Protein AF-A0A2I0QM79-F1 (afdb_monomer)

Sequence (189 aa):
MENAQNKEVNDTTDYKSIVKDNIKTEYGWKIIELKTTTLKAASENDELIENETEEILKNITKDGLLKEADEYGLDEEEISYIKGMTADDFENFKNETLRPYAADEAKKNIKEAIKEVADEYKFTILDIKSKDEIKDIDIYLDAYSIGDDMKEDVKKKMNNGTYVAVVEMDVATKFNVVEVCDGKGKIIK

Radius of gyration: 28.3 Å; Cα contacts (8 Å, |Δi|>4): 187; chains: 1; bounding box: 72×39×74 Å

Secondary structure (DSSP, 8-state):
---TT------HHHHHHHHHHHHHHHHHHHHHHHHHHHHHHHHT-HHHHHHHHHHHHHH--HHHHHHSTTTTT--HHHHHHHHH--HHHHHHHIIIIIHHHHHHHHHHHHHHHHHHHHHT-EEEEEEEEEGGG-S-HHHHHHTTT--HHHHHHHHHH--TT-EEEEEEEESTT-EEEEEEE-TTS-B--

Solvent-accessible surface area (backbone atoms only — not comparable to full-atom values): 10752 Å² total; per-residue (Å²): 135,84,80,87,81,76,72,75,79,88,57,75,78,51,52,62,53,48,29,50,54,38,45,51,49,56,49,51,50,53,50,54,52,50,42,53,50,52,39,50,56,54,52,66,30,66,68,61,32,50,54,44,18,52,54,50,53,69,69,62,42,74,70,54,53,64,72,43,24,76,83,73,66,55,50,76,66,56,51,51,53,60,69,68,47,51,75,69,54,45,54,48,43,42,64,75,64,43,40,68,57,30,40,54,49,24,33,50,51,52,35,50,56,47,46,52,62,48,71,57,56,47,71,43,78,75,48,76,42,43,51,91,73,48,91,46,66,65,67,61,38,50,78,58,73,47,56,69,74,58,50,57,51,50,60,74,72,63,45,95,62,22,30,45,33,36,32,40,36,46,51,105,78,57,50,58,47,76,48,44,19,42,76,78,19,48,76,65,129

Mean predicted aligned error: 13.8 Å

Nearest PDB structures (foldseek):
  5nyw-assembly2_Q  TM=2.782E-01  e=4.414E+00  Yersinia bercovieri
  5nyw-assembly2_Z  TM=2.778E-01  e=6.659E+00  Yersinia bercovieri
  5nyw-assembly2_V  TM=2.740E-01  e=8.932E+00  Yersinia bercovieri

pLDDT: mean 77.43, std 13.91, range [34.5, 93.38]

Structure (mmCIF, N/CA/C/O backbone):
data_AF-A0A2I0QM79-F1
#
_entry.id   AF-A0A2I0QM79-F1
#
loop_
_atom_site.group_PDB
_atom_site.id
_atom_site.type_symbol
_atom_site.label_atom_id
_atom_site.label_alt_id
_atom_site.label_comp_id
_atom_site.label_asym_id
_atom_site.label_entity_id
_atom_site.label_seq_id
_atom_site.pdbx_PDB_ins_code
_atom_site.Cartn_x
_atom_site.Cartn_y
_atom_site.Cartn_z
_atom_site.occupancy
_atom_site.B_iso_or_equiv
_atom_site.auth_seq_id
_atom_site.auth_comp_id
_atom_site.auth_asym_id
_atom_site.auth_atom_id
_atom_site.pdbx_PDB_model_num
ATOM 1 N N . MET A 1 1 ? 44.546 -25.162 -41.814 1.00 36.75 1 MET A N 1
ATOM 2 C CA . MET A 1 1 ? 44.232 -24.770 -40.426 1.00 36.75 1 MET A CA 1
ATOM 3 C C . MET A 1 1 ? 43.136 -23.729 -40.522 1.00 36.75 1 MET A C 1
ATOM 5 O O . MET A 1 1 ? 43.430 -22.596 -40.874 1.00 36.75 1 MET A O 1
ATOM 9 N N . GLU A 1 2 ? 41.879 -24.139 -40.369 1.00 34.50 2 GLU A N 1
ATOM 10 C CA . GLU A 1 2 ? 40.752 -23.202 -40.339 1.00 34.50 2 GLU A CA 1
ATOM 11 C C . GLU A 1 2 ? 40.653 -22.586 -38.942 1.00 34.50 2 GLU A C 1
ATOM 13 O O . GLU A 1 2 ? 40.639 -23.296 -37.935 1.00 34.50 2 GLU A O 1
ATOM 18 N N . ASN A 1 3 ? 40.641 -21.254 -38.893 1.00 40.38 3 ASN A N 1
ATOM 19 C CA . ASN A 1 3 ? 40.473 -20.477 -37.673 1.00 40.38 3 ASN A CA 1
ATOM 20 C C . ASN A 1 3 ? 39.071 -20.706 -37.099 1.00 40.38 3 ASN A C 1
ATOM 22 O O . ASN A 1 3 ? 38.085 -20.180 -37.609 1.00 40.38 3 ASN A O 1
ATOM 26 N N . ALA A 1 4 ? 38.996 -21.430 -35.986 1.00 41.28 4 ALA A N 1
ATOM 27 C CA . ALA A 1 4 ? 37.781 -21.642 -35.203 1.00 41.28 4 ALA A CA 1
ATOM 28 C C . ALA A 1 4 ? 37.387 -20.411 -34.351 1.00 41.28 4 ALA A C 1
ATOM 30 O O . ALA A 1 4 ? 37.004 -20.560 -33.193 1.00 41.28 4 ALA A O 1
ATOM 31 N N . GLN A 1 5 ? 37.501 -19.193 -34.895 1.00 42.44 5 GLN A N 1
ATOM 32 C CA . GLN A 1 5 ? 37.160 -17.951 -34.179 1.00 42.44 5 GLN A CA 1
ATOM 33 C C . GLN A 1 5 ? 35.815 -17.321 -34.559 1.00 42.44 5 GLN A C 1
ATOM 35 O O . GLN A 1 5 ? 35.411 -16.370 -33.905 1.00 42.44 5 GLN A O 1
ATOM 40 N N . ASN A 1 6 ? 35.061 -17.898 -35.494 1.00 44.47 6 ASN A N 1
ATOM 41 C CA . ASN A 1 6 ? 33.660 -17.534 -35.709 1.00 44.47 6 ASN A CA 1
ATOM 42 C C . ASN A 1 6 ? 32.755 -18.705 -35.333 1.00 44.47 6 ASN A C 1
ATOM 44 O O . ASN A 1 6 ? 32.140 -19.341 -36.185 1.00 44.47 6 ASN A O 1
ATOM 48 N N . LYS A 1 7 ? 32.658 -18.995 -34.034 1.00 38.75 7 LYS A N 1
ATOM 49 C CA . LYS A 1 7 ? 31.400 -19.540 -33.529 1.00 38.75 7 LYS A CA 1
ATOM 50 C C . LYS A 1 7 ? 30.494 -18.327 -33.369 1.00 38.75 7 LYS A C 1
ATOM 52 O O . LYS A 1 7 ? 30.583 -17.626 -32.366 1.00 38.75 7 LYS A O 1
ATOM 57 N N 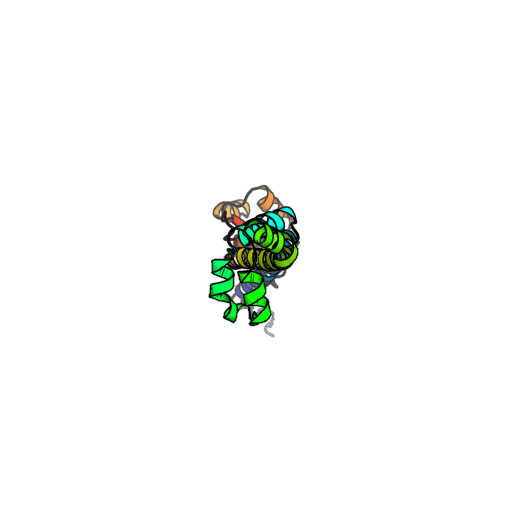. GLU A 1 8 ? 29.718 -18.033 -34.411 1.00 39.00 8 GLU A N 1
ATOM 58 C CA . GLU A 1 8 ? 28.531 -17.194 -34.274 1.00 39.00 8 GLU A CA 1
ATOM 59 C C . GLU A 1 8 ? 27.784 -17.686 -33.037 1.00 39.00 8 GLU A C 1
ATOM 61 O O . GLU A 1 8 ? 27.277 -18.810 -32.999 1.00 39.00 8 GLU A O 1
ATOM 66 N N . VAL A 1 9 ? 27.780 -16.864 -31.991 1.00 41.56 9 VAL A N 1
ATOM 67 C CA . VAL A 1 9 ? 26.857 -17.021 -30.876 1.00 41.56 9 VAL A CA 1
ATOM 68 C C . VAL A 1 9 ? 25.494 -16.621 -31.436 1.00 41.56 9 VAL A C 1
ATOM 70 O O . VAL A 1 9 ? 25.044 -15.493 -31.270 1.00 41.56 9 VAL A O 1
ATOM 73 N N . ASN A 1 10 ? 24.865 -17.536 -32.175 1.00 42.91 10 ASN A N 1
ATOM 74 C CA . ASN A 1 10 ? 23.477 -17.434 -32.626 1.00 42.91 10 ASN A CA 1
ATOM 75 C C . ASN A 1 10 ? 22.530 -17.705 -31.448 1.00 42.91 10 ASN A C 1
ATOM 77 O O . ASN A 1 10 ? 21.679 -18.584 -31.514 1.00 42.91 10 ASN A O 1
ATOM 81 N N . ASP A 1 11 ? 22.706 -16.958 -30.357 1.00 44.81 11 ASP A N 1
ATOM 82 C CA . ASP A 1 11 ? 21.903 -17.090 -29.142 1.00 44.81 11 ASP A CA 1
ATOM 83 C C . ASP A 1 11 ? 21.444 -15.721 -28.622 1.00 44.81 11 ASP A C 1
ATOM 85 O O . ASP A 1 11 ? 21.460 -15.408 -27.434 1.00 44.81 11 ASP A O 1
ATOM 89 N N . THR A 1 12 ? 20.987 -14.866 -29.541 1.00 47.69 12 THR A N 1
ATOM 90 C CA . THR A 1 12 ? 20.179 -13.684 -29.190 1.00 47.69 12 THR A CA 1
ATOM 91 C C . THR A 1 12 ? 18.851 -14.066 -28.523 1.00 47.69 12 THR A C 1
ATOM 93 O O . THR A 1 12 ? 18.172 -13.199 -27.970 1.00 47.69 12 THR A O 1
ATOM 96 N N . THR A 1 13 ? 18.492 -15.352 -28.553 1.00 49.94 13 THR A N 1
ATOM 97 C CA . THR A 1 13 ? 17.210 -15.899 -28.109 1.00 49.94 13 THR A CA 1
ATOM 98 C C . THR A 1 13 ? 17.007 -15.824 -26.593 1.00 49.94 13 THR A C 1
ATOM 100 O O . THR A 1 13 ? 15.861 -15.692 -26.174 1.00 49.94 13 THR A O 1
ATOM 103 N N . ASP A 1 14 ? 18.065 -15.813 -25.769 1.00 59.16 14 ASP A N 1
ATOM 104 C CA . ASP A 1 14 ? 17.892 -15.924 -24.307 1.00 59.16 14 ASP A CA 1
ATOM 105 C C . ASP A 1 14 ? 18.214 -14.642 -23.514 1.00 59.16 14 ASP A C 1
ATOM 107 O O . ASP A 1 14 ? 17.612 -14.373 -22.477 1.00 59.16 14 ASP A O 1
ATOM 111 N N . TYR A 1 15 ? 19.085 -13.759 -24.019 1.00 64.56 15 TYR A N 1
ATOM 112 C CA . TYR A 1 15 ? 19.479 -12.552 -23.270 1.00 64.56 15 TYR A CA 1
ATOM 113 C C . TYR A 1 15 ? 18.317 -11.590 -23.014 1.00 64.56 15 TYR A C 1
ATOM 115 O O . TYR A 1 15 ? 18.203 -11.042 -21.920 1.00 64.56 15 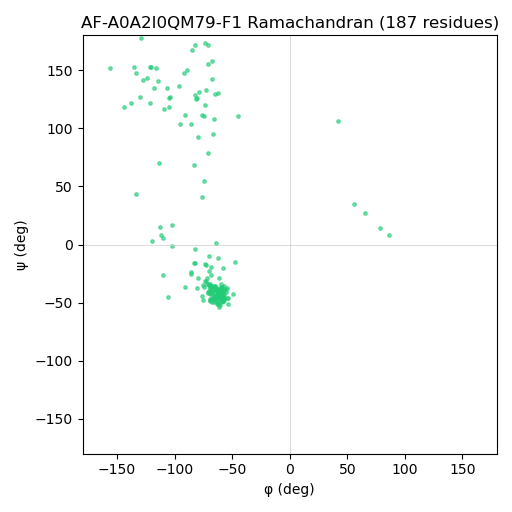TYR A O 1
ATOM 123 N N . LYS A 1 16 ? 17.411 -11.407 -23.984 1.00 68.25 16 LYS A N 1
ATOM 124 C CA . LYS A 1 16 ? 16.218 -10.572 -23.777 1.00 68.25 16 LYS A CA 1
ATOM 125 C C . LYS A 1 16 ? 15.278 -11.177 -22.736 1.00 68.25 16 LYS A C 1
ATOM 127 O O . LYS A 1 16 ? 14.697 -10.420 -21.966 1.00 68.25 16 LYS A O 1
ATOM 132 N N . SER A 1 17 ? 15.139 -12.506 -22.695 1.00 69.88 17 SER A N 1
ATOM 133 C CA . SER A 1 17 ? 14.315 -13.186 -21.686 1.00 69.88 17 SER A CA 1
ATOM 134 C C . SER A 1 17 ? 14.928 -13.039 -20.295 1.00 69.88 17 SER A C 1
ATOM 136 O O . SER A 1 17 ? 14.246 -12.608 -19.373 1.00 69.88 17 SER A O 1
ATOM 138 N N . ILE A 1 18 ? 16.238 -13.263 -20.171 1.00 72.06 18 ILE A N 1
ATOM 139 C CA . ILE A 1 18 ? 16.988 -13.092 -18.919 1.00 72.06 18 ILE A CA 1
ATOM 140 C C . ILE A 1 18 ? 16.884 -11.651 -18.401 1.00 72.06 18 ILE A C 1
ATOM 142 O O . ILE A 1 18 ? 16.644 -11.432 -17.215 1.00 72.06 18 ILE A O 1
ATOM 146 N N . VAL A 1 19 ? 17.028 -10.654 -19.281 1.00 75.12 19 VAL A N 1
ATOM 147 C CA . VAL A 1 19 ? 16.863 -9.241 -18.906 1.00 75.12 19 VAL A CA 1
ATOM 148 C C . VAL A 1 19 ? 15.421 -8.968 -18.466 1.00 75.12 19 VAL A C 1
ATOM 150 O O . VAL A 1 19 ? 15.227 -8.344 -17.426 1.00 75.12 19 VAL A O 1
ATOM 153 N N . LYS A 1 20 ? 14.409 -9.476 -19.187 1.00 77.44 20 LYS A N 1
ATOM 154 C CA . LYS A 1 20 ? 12.995 -9.351 -18.786 1.00 77.44 20 LYS A CA 1
ATOM 155 C C . LYS A 1 20 ? 12.738 -9.945 -17.401 1.00 77.44 20 LYS A C 1
ATOM 157 O O . LYS A 1 20 ? 12.138 -9.275 -16.565 1.00 77.44 20 LYS A O 1
ATOM 162 N N . ASP A 1 21 ? 13.201 -11.162 -17.142 1.00 74.62 21 ASP A N 1
ATOM 163 C CA . ASP A 1 21 ? 12.947 -11.863 -15.881 1.00 74.62 21 ASP A CA 1
ATOM 164 C C . ASP A 1 21 ? 13.679 -11.222 -14.697 1.00 74.62 21 ASP A C 1
ATOM 166 O O . ASP A 1 21 ? 13.111 -11.105 -13.607 1.00 74.62 21 ASP A O 1
ATOM 170 N N . ASN A 1 22 ? 14.903 -10.733 -14.905 1.00 73.06 22 ASN A N 1
ATOM 171 C CA . ASN A 1 22 ? 15.655 -10.039 -13.860 1.00 73.06 22 ASN A CA 1
ATOM 172 C C . ASN A 1 22 ? 15.045 -8.676 -13.522 1.00 73.06 22 ASN A C 1
ATOM 174 O O . ASN A 1 22 ? 14.881 -8.366 -12.343 1.00 73.06 22 ASN A O 1
ATOM 178 N N . ILE A 1 23 ? 14.620 -7.903 -14.526 1.00 73.44 23 ILE A N 1
ATOM 179 C CA . ILE A 1 23 ? 13.893 -6.643 -14.311 1.00 73.44 23 ILE A CA 1
ATOM 180 C C . ILE A 1 23 ? 12.584 -6.911 -13.577 1.00 73.44 23 ILE A C 1
ATOM 182 O O . ILE A 1 23 ? 12.284 -6.253 -12.583 1.00 73.44 23 ILE A O 1
ATOM 186 N N . LYS A 1 24 ? 11.832 -7.926 -14.011 1.00 73.75 24 LYS A N 1
ATOM 187 C CA . LYS A 1 24 ? 10.598 -8.342 -13.343 1.00 73.75 24 LYS A CA 1
ATOM 188 C C . LYS A 1 24 ? 10.837 -8.709 -11.877 1.00 73.75 24 LYS A C 1
ATOM 190 O O . LYS A 1 24 ? 10.064 -8.302 -11.015 1.00 73.75 24 LYS A O 1
ATOM 195 N N . THR A 1 25 ? 11.903 -9.450 -11.591 1.00 71.06 25 THR A N 1
ATOM 196 C CA . THR A 1 25 ? 12.256 -9.865 -10.227 1.00 71.06 25 THR A CA 1
ATOM 197 C C . THR A 1 25 ? 12.631 -8.665 -9.356 1.00 71.06 25 THR A C 1
ATOM 199 O O . THR A 1 25 ? 12.073 -8.509 -8.273 1.00 71.06 25 THR A O 1
ATOM 202 N N . GLU A 1 26 ? 13.517 -7.786 -9.830 1.00 70.38 26 GLU A N 1
ATOM 203 C CA . GLU A 1 26 ? 13.979 -6.602 -9.089 1.00 70.38 26 GLU A CA 1
ATOM 204 C C . GLU A 1 26 ? 12.829 -5.623 -8.792 1.00 70.38 26 GLU A C 1
ATOM 206 O O . GLU A 1 26 ? 12.706 -5.112 -7.679 1.00 70.38 26 GLU A O 1
ATOM 211 N N . TYR A 1 27 ? 11.925 -5.404 -9.752 1.00 71.31 27 TYR A N 1
ATOM 212 C CA . TYR A 1 27 ? 10.730 -4.587 -9.526 1.00 71.31 27 TYR A CA 1
ATOM 213 C C . TYR A 1 27 ? 9.709 -5.246 -8.612 1.00 71.31 27 TYR A C 1
ATOM 215 O O . TYR A 1 27 ? 9.092 -4.552 -7.806 1.00 71.31 27 TYR A O 1
ATOM 223 N N . GLY A 1 28 ? 9.566 -6.571 -8.683 1.00 65.56 28 GLY A N 1
ATOM 224 C CA . GLY A 1 28 ? 8.802 -7.326 -7.697 1.00 65.56 28 GLY A CA 1
ATOM 225 C C . GLY A 1 28 ? 9.293 -7.030 -6.278 1.00 65.56 28 GLY A C 1
ATOM 226 O O . GLY A 1 28 ? 8.486 -6.707 -5.410 1.00 65.56 28 GLY A O 1
ATOM 227 N N . TRP A 1 29 ? 10.612 -7.033 -6.062 1.00 61.19 29 TRP A N 1
ATOM 228 C CA . TRP A 1 29 ? 11.214 -6.675 -4.774 1.00 61.19 29 TRP A CA 1
ATOM 229 C C . TRP A 1 29 ? 10.982 -5.214 -4.376 1.00 61.19 29 TRP A C 1
ATOM 231 O O . TRP A 1 29 ? 10.554 -4.978 -3.248 1.00 61.19 29 TRP A O 1
ATOM 241 N N . LYS A 1 30 ? 11.184 -4.242 -5.280 1.00 65.75 30 LYS A N 1
ATOM 242 C CA . LYS A 1 30 ? 10.914 -2.813 -5.002 1.00 65.75 30 LYS A CA 1
ATOM 243 C C . LYS A 1 30 ? 9.452 -2.571 -4.617 1.00 65.75 30 LYS A C 1
ATOM 245 O O . LYS A 1 30 ? 9.171 -1.817 -3.689 1.00 65.75 30 LYS A O 1
ATOM 250 N N . ILE A 1 31 ? 8.519 -3.229 -5.308 1.00 66.12 31 ILE A N 1
ATOM 251 C CA . ILE A 1 31 ? 7.096 -3.182 -4.971 1.00 66.12 31 ILE A CA 1
ATOM 252 C C . ILE A 1 31 ? 6.884 -3.773 -3.574 1.00 66.12 31 ILE A C 1
ATOM 254 O O . ILE A 1 31 ? 6.276 -3.115 -2.742 1.00 66.12 31 ILE A O 1
ATOM 258 N N . ILE A 1 32 ? 7.421 -4.958 -3.268 1.00 63.53 32 ILE A N 1
ATOM 259 C CA . ILE A 1 32 ? 7.309 -5.576 -1.931 1.00 63.53 32 ILE A CA 1
ATOM 260 C C . ILE A 1 32 ? 7.874 -4.664 -0.825 1.00 63.53 32 ILE A C 1
ATOM 262 O O . ILE A 1 32 ? 7.287 -4.565 0.255 1.00 63.53 32 ILE A O 1
ATOM 266 N N . GLU A 1 33 ? 8.982 -3.972 -1.080 1.00 62.16 33 GLU A N 1
ATOM 267 C CA . GLU A 1 33 ? 9.587 -3.028 -0.136 1.00 62.16 33 GLU A CA 1
ATOM 268 C C . GLU A 1 33 ? 8.697 -1.799 0.096 1.00 62.16 33 GLU A C 1
ATOM 270 O O . GLU A 1 33 ? 8.426 -1.440 1.248 1.00 62.16 33 GLU A O 1
ATOM 275 N N . LEU A 1 34 ? 8.174 -1.200 -0.981 1.00 63.53 34 LEU A N 1
ATOM 276 C CA . LEU A 1 34 ? 7.220 -0.093 -0.900 1.00 63.53 34 LEU A CA 1
ATOM 277 C C . LEU A 1 34 ? 5.966 -0.522 -0.131 1.00 63.53 34 LEU A C 1
ATOM 279 O O . LEU A 1 34 ? 5.570 0.161 0.806 1.00 63.53 34 LEU A O 1
ATOM 283 N N . LYS A 1 35 ? 5.409 -1.700 -0.446 1.00 63.75 35 LYS A N 1
ATOM 284 C CA . LYS A 1 35 ? 4.277 -2.298 0.277 1.00 63.75 35 LYS A CA 1
ATOM 285 C C . LYS A 1 35 ? 4.562 -2.398 1.766 1.00 63.75 35 LYS A C 1
ATOM 287 O O . LYS A 1 35 ? 3.765 -1.940 2.573 1.00 63.75 35 LYS A O 1
ATOM 292 N N . THR A 1 36 ? 5.703 -2.973 2.134 1.00 62.34 36 THR A N 1
ATOM 293 C CA . THR A 1 36 ? 6.089 -3.157 3.540 1.00 62.34 36 THR A CA 1
ATOM 294 C C . THR A 1 36 ? 6.214 -1.814 4.257 1.00 62.34 36 THR A C 1
ATOM 296 O O . THR A 1 36 ? 5.755 -1.675 5.389 1.00 62.34 36 THR A O 1
ATOM 299 N N . THR A 1 37 ? 6.779 -0.812 3.582 1.00 64.75 37 THR A N 1
ATOM 300 C CA . THR A 1 37 ? 6.960 0.539 4.124 1.00 64.75 37 THR A CA 1
ATOM 301 C C . THR A 1 37 ? 5.629 1.273 4.282 1.00 64.75 37 THR A C 1
ATOM 303 O O . THR A 1 37 ? 5.374 1.829 5.345 1.00 64.75 37 THR A O 1
ATOM 306 N N . THR A 1 38 ? 4.758 1.243 3.270 1.00 64.62 38 THR A N 1
ATOM 307 C CA . THR A 1 38 ? 3.427 1.868 3.307 1.00 64.62 38 THR A CA 1
ATOM 308 C C . THR A 1 38 ? 2.523 1.196 4.335 1.00 64.62 38 THR A C 1
ATOM 310 O O . THR A 1 38 ? 1.895 1.894 5.125 1.00 64.62 38 THR A O 1
ATOM 313 N N . LEU A 1 39 ? 2.499 -0.144 4.379 1.00 63.53 39 LEU A N 1
ATOM 314 C CA . LEU A 1 39 ? 1.745 -0.907 5.377 1.00 63.53 39 LEU A CA 1
ATOM 315 C C . LEU A 1 39 ? 2.182 -0.530 6.786 1.00 63.53 39 LEU A C 1
ATOM 317 O O . LEU A 1 39 ? 1.336 -0.258 7.628 1.00 63.53 39 LEU A O 1
ATOM 321 N N . LYS A 1 40 ? 3.497 -0.468 7.022 1.00 65.44 40 LYS A N 1
ATOM 322 C CA . LYS A 1 40 ? 4.046 -0.058 8.311 1.00 65.44 40 LYS A CA 1
ATOM 323 C C . LYS A 1 40 ? 3.638 1.376 8.654 1.00 65.44 40 LYS A C 1
ATOM 325 O O . LYS A 1 40 ? 3.023 1.583 9.691 1.00 65.44 40 LYS A O 1
ATOM 330 N N . ALA A 1 41 ? 3.904 2.329 7.761 1.00 68.00 41 ALA A N 1
ATOM 331 C CA . ALA A 1 41 ? 3.628 3.747 7.982 1.00 68.00 41 ALA A CA 1
ATOM 332 C C . ALA A 1 41 ? 2.144 4.040 8.242 1.00 68.00 41 ALA A C 1
ATOM 334 O O . ALA A 1 41 ? 1.827 4.894 9.060 1.00 68.00 41 ALA A O 1
ATOM 335 N N . ALA A 1 42 ? 1.235 3.336 7.569 1.00 63.44 42 ALA A N 1
ATOM 336 C CA . ALA A 1 42 ? -0.194 3.513 7.782 1.00 63.44 42 ALA A CA 1
ATOM 337 C C . ALA A 1 42 ? -0.712 2.774 9.024 1.00 63.44 42 ALA A C 1
ATOM 339 O O . ALA A 1 42 ? -1.535 3.325 9.745 1.00 63.44 42 ALA A O 1
ATOM 340 N N . SER A 1 43 ? -0.199 1.572 9.325 1.00 62.56 43 SER A N 1
ATOM 341 C CA . SER A 1 43 ? -0.528 0.843 10.566 1.00 62.56 43 SER A CA 1
ATOM 342 C C . SER A 1 43 ? 0.057 1.474 11.835 1.00 62.56 43 SER A C 1
ATOM 344 O O . SER A 1 43 ? -0.273 1.053 12.939 1.00 62.56 43 SER A O 1
ATOM 346 N N . GLU A 1 44 ? 0.946 2.453 11.667 1.00 76.44 44 GLU A N 1
ATOM 347 C CA . GLU A 1 44 ? 1.568 3.256 12.724 1.00 76.44 44 GLU A CA 1
ATOM 348 C C . GLU A 1 44 ? 1.089 4.725 12.668 1.00 76.44 44 GLU A C 1
ATOM 350 O O . GLU A 1 44 ? 1.637 5.575 13.365 1.00 76.44 44 GLU A O 1
ATOM 355 N N . ASN A 1 45 ? 0.091 5.051 11.834 1.00 81.12 45 ASN A N 1
ATOM 356 C CA . ASN A 1 45 ? -0.469 6.399 11.754 1.00 81.12 45 ASN A CA 1
ATOM 357 C C . ASN A 1 45 ? -1.569 6.576 12.808 1.00 81.12 45 ASN A C 1
ATOM 359 O O . ASN A 1 45 ? -2.690 6.105 12.622 1.00 81.12 45 ASN A O 1
ATOM 363 N N . ASP A 1 46 ? -1.243 7.288 13.887 1.00 81.19 46 ASP A N 1
ATOM 364 C CA . ASP A 1 46 ? -2.140 7.489 15.030 1.00 81.19 46 ASP A CA 1
ATOM 365 C C . ASP A 1 46 ? -3.502 8.097 14.644 1.00 81.19 46 ASP A C 1
ATOM 367 O O . ASP A 1 46 ? -4.524 7.678 15.176 1.00 81.19 46 ASP A O 1
ATOM 371 N N . GLU A 1 47 ? -3.550 9.039 13.694 1.00 79.56 47 GLU A N 1
ATOM 372 C CA . GLU A 1 47 ? -4.801 9.697 13.279 1.00 79.56 47 GLU A CA 1
ATOM 373 C C . GLU A 1 47 ? -5.715 8.747 12.492 1.00 79.56 47 GLU A C 1
ATOM 375 O O . GLU A 1 47 ? -6.925 8.716 12.711 1.00 79.56 47 GLU A O 1
ATOM 380 N N . LEU A 1 48 ? -5.147 7.938 11.594 1.00 78.12 48 LEU A N 1
ATOM 381 C CA . LEU A 1 48 ? -5.909 6.932 10.848 1.00 78.12 48 LEU A CA 1
ATOM 382 C C . LEU A 1 48 ? -6.418 5.819 11.764 1.00 78.12 48 LEU A C 1
ATOM 384 O O . LEU A 1 48 ? -7.573 5.417 11.643 1.00 78.12 48 LEU A O 1
ATOM 388 N N . ILE A 1 49 ? -5.571 5.347 12.684 1.00 85.31 49 ILE A N 1
ATOM 389 C CA . ILE A 1 49 ? -5.942 4.321 13.664 1.00 85.31 49 ILE A CA 1
ATOM 390 C C . ILE A 1 49 ? -7.071 4.837 14.549 1.00 85.31 49 ILE A C 1
ATOM 392 O O . ILE A 1 49 ? -8.046 4.121 14.748 1.00 85.31 49 ILE A O 1
ATOM 396 N N . GLU A 1 50 ? -6.969 6.066 15.052 1.00 88.06 50 GLU A N 1
ATOM 397 C CA . GLU A 1 50 ? -7.990 6.656 15.917 1.00 88.06 50 GLU A CA 1
ATOM 398 C C . GLU A 1 50 ? -9.328 6.819 15.184 1.00 88.06 50 GLU A C 1
ATOM 400 O O . GLU A 1 50 ? -10.362 6.414 15.710 1.00 88.06 50 GLU A O 1
ATOM 405 N N . ASN A 1 51 ? -9.319 7.329 13.948 1.00 83.38 51 ASN A N 1
ATOM 406 C CA . ASN A 1 51 ? -10.542 7.485 13.156 1.00 83.38 51 ASN A CA 1
ATOM 407 C C . ASN A 1 51 ? -11.250 6.141 12.918 1.00 83.38 51 ASN A C 1
ATOM 409 O O . ASN A 1 51 ? -12.451 6.033 13.151 1.00 83.38 51 ASN A O 1
ATOM 413 N N . GLU A 1 52 ? -10.508 5.111 12.508 1.00 83.62 52 GLU A N 1
ATOM 414 C CA . GLU A 1 52 ? -11.057 3.766 12.294 1.00 83.62 52 GLU A CA 1
ATOM 415 C C . GLU A 1 52 ? -11.523 3.131 13.619 1.00 83.62 52 GLU A C 1
ATOM 417 O O . GLU A 1 52 ? -12.578 2.501 13.678 1.00 83.62 52 GLU A O 1
ATOM 422 N N . THR A 1 53 ? -10.785 3.345 14.715 1.00 88.44 53 THR A N 1
ATOM 423 C CA . THR A 1 53 ? -11.161 2.873 16.061 1.00 88.44 53 THR A CA 1
ATOM 424 C C . THR A 1 53 ? -12.504 3.457 16.493 1.00 88.44 53 THR A C 1
ATOM 426 O O . THR A 1 53 ? -13.370 2.728 16.983 1.00 88.44 53 THR A O 1
ATOM 429 N N . GLU A 1 54 ? -12.702 4.761 16.292 1.00 91.00 54 GLU A N 1
ATOM 430 C CA . GLU A 1 54 ? -13.960 5.449 16.589 1.00 91.00 54 GLU A CA 1
ATOM 431 C C . GLU A 1 54 ? -15.113 4.941 15.709 1.00 91.00 54 GLU A C 1
ATOM 433 O O . GLU A 1 54 ? -16.225 4.743 16.206 1.00 91.00 54 GLU A O 1
ATOM 438 N N . GLU A 1 55 ? -14.869 4.661 14.423 1.00 90.50 55 GLU A N 1
ATOM 439 C CA . GLU A 1 55 ? -15.882 4.059 13.548 1.00 90.50 55 GLU A CA 1
ATOM 440 C C . GLU A 1 55 ? -16.286 2.649 14.005 1.00 90.50 55 GLU A C 1
ATOM 442 O O . GLU A 1 55 ? -17.484 2.347 14.070 1.00 90.50 55 GLU A O 1
ATOM 447 N N . ILE A 1 56 ? -15.321 1.805 14.389 1.00 87.62 56 ILE A N 1
ATOM 448 C CA . ILE A 1 56 ? -15.582 0.464 14.933 1.00 87.62 56 ILE A CA 1
ATOM 449 C C . ILE A 1 56 ? -16.406 0.569 16.219 1.00 87.62 56 ILE A C 1
ATOM 451 O O . ILE A 1 56 ? -17.474 -0.040 16.320 1.00 87.62 56 ILE A O 1
ATOM 455 N N . LEU A 1 57 ? -15.964 1.379 17.188 1.00 89.69 57 LEU A N 1
ATOM 456 C CA . LEU A 1 57 ? -16.669 1.555 18.461 1.00 89.69 57 LEU A CA 1
ATOM 457 C C . LEU A 1 57 ? -18.090 2.082 18.254 1.00 89.69 57 LEU A C 1
ATOM 459 O O . LEU A 1 57 ? -19.025 1.597 18.890 1.00 89.69 57 LEU A O 1
ATOM 463 N N . LYS A 1 58 ? -18.293 3.041 17.349 1.00 89.25 58 LYS A N 1
ATOM 464 C CA . LYS A 1 58 ? -19.621 3.589 17.042 1.00 89.25 58 LYS A CA 1
ATOM 465 C C . LYS A 1 58 ? -20.600 2.527 16.537 1.00 89.25 58 LYS A C 1
ATOM 467 O O . LYS A 1 58 ? -21.792 2.626 16.830 1.00 89.25 58 LYS A O 1
ATOM 472 N N . ASN A 1 59 ? -20.111 1.528 15.807 1.00 86.62 59 ASN A N 1
ATOM 473 C CA . ASN A 1 59 ? -20.935 0.453 15.255 1.00 86.62 59 ASN A CA 1
ATOM 474 C C . ASN A 1 59 ? -21.222 -0.674 16.261 1.00 86.62 59 ASN A C 1
ATOM 476 O O . ASN A 1 59 ? -22.170 -1.438 16.067 1.00 86.62 59 ASN A O 1
ATOM 480 N N . ILE A 1 60 ? -20.470 -0.753 17.363 1.00 86.81 60 ILE A N 1
ATOM 481 C CA . ILE A 1 60 ? -20.747 -1.699 18.447 1.00 86.81 60 ILE A CA 1
ATOM 482 C C . ILE A 1 60 ? -21.966 -1.223 19.241 1.00 86.81 60 ILE A C 1
ATOM 484 O O . ILE A 1 60 ? -21.974 -0.160 19.868 1.00 86.81 60 ILE A O 1
ATOM 488 N N . THR A 1 61 ? -22.998 -2.064 19.259 1.00 89.25 61 THR A N 1
ATOM 489 C CA . THR A 1 61 ? -24.212 -1.858 20.055 1.00 89.25 61 THR A CA 1
ATOM 490 C C . THR A 1 61 ? -24.352 -2.953 21.099 1.00 89.25 61 THR A C 1
ATOM 492 O O . THR A 1 61 ? -23.911 -4.082 20.890 1.00 89.25 61 THR A O 1
ATOM 495 N N . LYS A 1 62 ? -25.010 -2.632 22.217 1.00 89.12 62 LYS A N 1
ATOM 496 C CA . LYS A 1 62 ? -25.273 -3.593 23.294 1.00 89.12 62 LYS A CA 1
ATOM 497 C C . LYS A 1 62 ? -26.034 -4.818 22.787 1.00 89.12 62 LYS A C 1
ATOM 499 O O . LYS A 1 62 ? -25.651 -5.946 23.075 1.00 89.12 62 LYS A O 1
ATOM 504 N N . ASP A 1 63 ? -27.082 -4.590 22.000 1.00 87.88 63 ASP A N 1
ATOM 505 C CA . ASP A 1 63 ? -27.889 -5.668 21.429 1.00 87.88 63 ASP A CA 1
ATOM 506 C C . ASP A 1 63 ? -27.101 -6.495 20.404 1.00 87.88 63 ASP A C 1
ATOM 508 O O . ASP A 1 63 ? -27.266 -7.712 20.355 1.00 87.88 63 ASP A O 1
ATOM 512 N N . GLY A 1 64 ? -26.225 -5.859 19.616 1.00 85.62 64 GLY A N 1
ATOM 513 C CA . GLY A 1 64 ? -25.338 -6.546 18.673 1.00 85.62 64 GLY A CA 1
ATOM 514 C C . GLY A 1 64 ? -24.354 -7.471 19.383 1.00 85.62 64 GLY A C 1
ATOM 515 O O . GLY A 1 64 ? -24.323 -8.665 19.100 1.00 85.62 64 GLY A O 1
ATOM 516 N N . LEU A 1 65 ? -23.643 -6.949 20.386 1.00 85.88 65 LEU A N 1
ATOM 517 C CA . LEU A 1 65 ? -22.659 -7.711 21.157 1.00 85.88 65 LEU A CA 1
ATOM 518 C C . LEU A 1 65 ? -23.293 -8.922 21.865 1.00 85.88 65 LEU A C 1
ATOM 520 O O . LEU A 1 65 ? -22.725 -10.007 21.890 1.00 85.88 65 LEU A O 1
ATOM 524 N N . LEU A 1 66 ? -24.505 -8.756 22.407 1.00 87.81 66 LEU A N 1
ATOM 525 C CA . LEU A 1 66 ? -25.246 -9.843 23.053 1.00 87.81 66 LEU A CA 1
ATOM 526 C C . LEU A 1 66 ? -25.783 -10.883 22.063 1.00 87.81 66 LEU A C 1
ATOM 528 O O . LEU A 1 66 ? -25.972 -12.038 22.439 1.00 87.81 66 LEU A O 1
ATOM 532 N N . LYS A 1 67 ? -26.069 -10.483 20.822 1.00 88.44 67 LYS A N 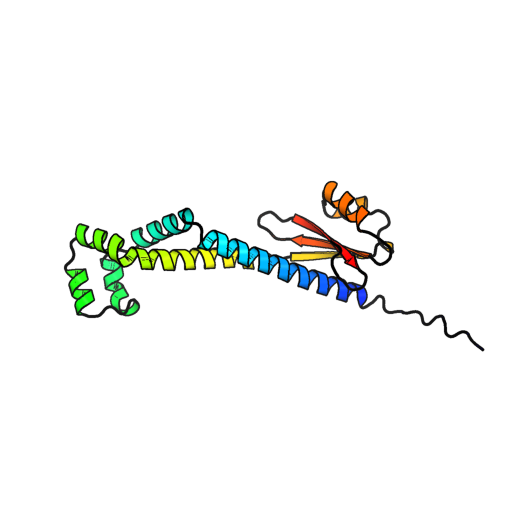1
ATOM 533 C CA . LYS A 1 67 ? -26.529 -11.390 19.765 1.00 88.44 67 LYS A CA 1
ATOM 534 C C . LYS A 1 67 ? -25.393 -12.268 19.236 1.00 88.44 67 LYS A C 1
ATOM 536 O O . LYS A 1 67 ? -25.647 -13.405 18.855 1.00 88.44 67 LYS A O 1
ATOM 541 N N . GLU A 1 68 ? -24.175 -11.742 19.245 1.00 84.12 68 GLU A N 1
ATOM 542 C CA . GLU A 1 68 ? -22.949 -12.405 18.783 1.00 84.12 68 GLU A CA 1
ATOM 543 C C . GLU A 1 68 ? -22.102 -12.934 19.956 1.00 84.12 68 GLU A C 1
ATOM 545 O O . GLU A 1 68 ? -20.932 -13.264 19.789 1.00 84.12 68 GLU A O 1
ATOM 550 N N . ALA A 1 69 ? -22.687 -13.051 21.154 1.00 80.50 69 ALA A N 1
ATOM 551 C CA . ALA A 1 69 ? -21.976 -13.433 22.375 1.00 80.50 69 ALA A CA 1
ATOM 552 C C . ALA A 1 69 ? -21.210 -14.763 22.248 1.00 80.50 69 ALA A C 1
ATOM 554 O O . ALA A 1 69 ? -20.084 -14.865 22.732 1.00 80.50 69 ALA A O 1
ATOM 555 N N . ASP A 1 70 ? -21.784 -15.742 21.540 1.00 76.25 70 ASP A N 1
ATOM 556 C CA . ASP A 1 70 ? -21.139 -17.030 21.261 1.00 76.25 70 ASP A CA 1
ATOM 557 C C . ASP A 1 70 ? -19.905 -16.881 20.349 1.00 76.25 70 ASP A C 1
ATOM 559 O O . ASP A 1 70 ? -18.913 -17.585 20.532 1.00 76.25 70 ASP A O 1
ATOM 563 N N . GLU A 1 71 ? -19.940 -15.959 19.379 1.00 76.69 71 GLU A N 1
ATOM 564 C CA . GLU A 1 71 ? -18.815 -15.685 18.469 1.00 76.69 71 GLU A CA 1
ATOM 565 C C . GLU A 1 71 ? -17.674 -14.959 19.190 1.00 76.69 71 GLU A C 1
ATOM 567 O O . GLU A 1 71 ? -16.500 -15.224 18.927 1.00 76.69 71 GLU A O 1
ATOM 572 N N . TYR A 1 72 ? -18.020 -14.101 20.151 1.00 72.56 72 TYR A N 1
ATOM 573 C CA . TYR A 1 72 ? -17.067 -13.424 21.029 1.00 72.56 72 TYR A CA 1
ATOM 574 C C . TYR A 1 72 ? -16.605 -14.279 22.218 1.00 72.56 72 TYR A C 1
ATOM 576 O O . TYR A 1 72 ? -15.730 -13.850 22.967 1.00 72.56 72 TYR A O 1
ATOM 584 N N . GLY A 1 73 ? -17.150 -15.490 22.381 1.00 77.62 73 GLY A N 1
ATOM 585 C CA . GLY A 1 73 ? -16.781 -16.411 23.456 1.00 77.62 73 GLY A CA 1
ATOM 586 C C . GLY A 1 73 ? -17.147 -15.915 24.856 1.00 77.62 73 GLY A C 1
ATOM 587 O O . GLY A 1 73 ? -16.469 -16.293 25.808 1.00 77.62 73 GLY A O 1
ATOM 588 N N . LEU A 1 74 ? -18.183 -15.076 24.970 1.00 82.94 74 LEU A N 1
ATOM 589 C CA . LEU A 1 74 ? -18.633 -14.519 26.244 1.00 82.94 74 LEU A CA 1
ATOM 590 C C . LEU A 1 74 ? -19.327 -15.591 27.085 1.00 82.94 74 LEU A C 1
ATOM 592 O O . LEU A 1 74 ? -20.205 -16.306 26.594 1.00 82.94 74 LEU A O 1
ATOM 596 N N . ASP A 1 75 ? -18.972 -15.675 28.363 1.00 85.81 75 ASP A N 1
ATOM 597 C CA . ASP A 1 75 ? -19.619 -16.603 29.286 1.00 85.81 75 ASP A CA 1
ATOM 598 C C . ASP A 1 75 ? -20.951 -16.060 29.850 1.00 85.81 75 ASP A C 1
ATOM 600 O O . ASP A 1 75 ? -21.358 -14.916 29.628 1.00 85.81 75 ASP A O 1
ATOM 604 N N . GLU A 1 76 ? -21.693 -16.905 30.574 1.00 87.38 76 GLU A N 1
ATOM 605 C CA . GLU A 1 76 ? -23.002 -16.531 31.127 1.00 87.38 76 GLU A CA 1
ATOM 606 C C . GLU A 1 76 ? -22.932 -15.358 32.125 1.00 87.38 76 GLU A C 1
ATOM 608 O O . GLU A 1 76 ? -23.906 -14.601 32.255 1.00 87.38 76 GLU A O 1
ATOM 613 N N . GLU A 1 77 ? -21.808 -15.198 32.827 1.00 87.44 77 GLU A N 1
ATOM 614 C CA . GLU A 1 77 ? -21.591 -14.132 33.806 1.00 87.44 77 GLU A CA 1
ATOM 615 C C . GLU A 1 77 ? -21.325 -12.803 33.088 1.00 87.44 77 GLU A C 1
ATOM 617 O O . GLU A 1 77 ? -21.971 -11.798 33.397 1.00 87.44 77 GLU A O 1
ATOM 622 N N . GLU A 1 78 ? -20.491 -12.821 32.050 1.00 84.81 78 GLU A N 1
ATOM 623 C CA . GLU A 1 78 ? -20.205 -11.682 31.174 1.00 84.81 78 GLU A CA 1
ATOM 624 C C . GLU A 1 78 ? -21.454 -11.219 30.413 1.00 84.81 78 GLU A C 1
ATOM 626 O O . GLU A 1 78 ? -21.786 -10.030 30.401 1.00 84.81 78 GLU A O 1
ATOM 631 N N . ILE A 1 79 ? -22.224 -12.155 29.849 1.00 86.75 79 ILE A N 1
ATOM 632 C CA . ILE A 1 79 ? -23.501 -11.861 29.182 1.00 86.75 79 ILE A CA 1
ATOM 633 C C . ILE A 1 79 ? -24.484 -11.206 30.159 1.00 86.75 79 ILE A C 1
ATOM 635 O O . ILE A 1 79 ? -25.175 -10.241 29.808 1.00 86.75 79 ILE A O 1
ATOM 639 N N . SER A 1 80 ? -24.581 -11.729 31.384 1.00 88.88 80 SER A N 1
ATOM 640 C CA . SER A 1 80 ? -25.480 -11.193 32.413 1.00 88.88 80 SER A CA 1
ATOM 641 C C . SER A 1 80 ? -25.046 -9.803 32.876 1.00 88.88 80 SER A C 1
ATOM 643 O O . SER A 1 80 ? -25.892 -8.916 33.024 1.00 88.88 80 SER A O 1
ATOM 645 N N . TYR A 1 81 ? -23.739 -9.595 33.039 1.00 87.81 81 TYR A N 1
ATOM 646 C CA . TYR A 1 81 ? -23.141 -8.308 33.376 1.00 87.81 81 TYR A CA 1
ATOM 647 C C . TYR A 1 81 ? -23.459 -7.247 32.313 1.00 87.81 81 TYR A C 1
ATOM 649 O O . TYR A 1 81 ? -24.007 -6.191 32.638 1.00 87.81 81 TYR A O 1
ATOM 657 N N . ILE A 1 82 ? -23.245 -7.559 31.031 1.00 88.44 82 ILE A N 1
ATOM 658 C CA . ILE A 1 82 ? -23.513 -6.644 29.911 1.00 88.44 82 ILE A CA 1
ATOM 659 C C . ILE A 1 82 ? -25.013 -6.349 29.787 1.00 88.44 82 ILE A C 1
ATOM 661 O O . ILE A 1 82 ? -25.410 -5.193 29.619 1.00 88.44 82 ILE A O 1
ATOM 665 N N . LYS A 1 83 ? -25.888 -7.355 29.947 1.00 90.06 83 LYS A N 1
ATOM 666 C CA . LYS A 1 83 ? -27.353 -7.157 29.967 1.00 90.06 83 LYS A CA 1
ATOM 667 C C . LYS A 1 83 ? -27.799 -6.166 31.040 1.00 90.06 83 LYS A C 1
ATOM 669 O O . LYS A 1 83 ? -28.727 -5.397 30.781 1.00 90.06 83 LYS A O 1
ATOM 674 N N . GLY A 1 84 ? -27.136 -6.150 32.194 1.00 90.69 84 GLY A N 1
ATOM 675 C CA . GLY A 1 84 ? -27.441 -5.256 33.312 1.00 90.69 84 GLY A CA 1
ATOM 676 C C . GLY A 1 84 ? -27.035 -3.790 33.115 1.00 90.69 84 GLY A C 1
ATOM 677 O O . GLY A 1 84 ? -27.551 -2.937 33.832 1.00 90.69 84 GLY A O 1
ATOM 678 N N . MET A 1 85 ? -26.164 -3.477 32.148 1.00 93.31 85 MET A N 1
ATOM 679 C CA . MET A 1 85 ? -25.638 -2.117 31.948 1.00 93.31 85 MET A CA 1
ATOM 680 C C . MET A 1 85 ? -26.704 -1.127 31.472 1.00 93.31 85 MET A C 1
ATOM 682 O O . MET A 1 85 ? -27.540 -1.459 30.624 1.00 93.31 85 MET A O 1
ATOM 686 N N . THR A 1 86 ? -26.640 0.115 31.949 1.00 93.38 86 THR A N 1
ATOM 687 C CA . THR A 1 86 ? -27.384 1.226 31.337 1.00 93.38 86 THR A CA 1
ATOM 688 C C . THR A 1 86 ? -26.744 1.651 30.008 1.00 93.38 86 THR A C 1
ATOM 690 O O . THR A 1 86 ? -25.690 1.146 29.624 1.00 93.38 86 THR A O 1
ATOM 693 N N . ALA A 1 87 ? -27.387 2.566 29.275 1.00 87.62 87 ALA A N 1
ATOM 694 C CA . ALA A 1 87 ? -26.804 3.119 28.051 1.00 87.62 87 ALA A CA 1
ATOM 695 C C . ALA A 1 87 ? -25.480 3.851 28.334 1.00 87.62 87 ALA A C 1
ATOM 697 O O . ALA A 1 87 ? -24.507 3.642 27.616 1.00 87.62 87 ALA A O 1
ATOM 698 N N . ASP A 1 88 ? -25.433 4.635 29.413 1.00 90.38 88 ASP A N 1
ATOM 699 C CA . ASP A 1 88 ? -24.235 5.374 29.818 1.00 90.38 88 ASP A CA 1
ATOM 700 C C . ASP A 1 88 ? -23.124 4.418 30.286 1.00 90.38 88 ASP A C 1
ATOM 702 O O . ASP A 1 88 ? -21.967 4.574 29.900 1.00 90.38 88 ASP A O 1
ATOM 706 N N . ASP A 1 89 ? -23.473 3.374 31.050 1.00 91.50 89 ASP A N 1
ATOM 707 C CA . ASP A 1 89 ? -22.502 2.356 31.481 1.00 91.50 89 ASP A CA 1
ATOM 708 C C . ASP A 1 89 ? -21.935 1.572 30.294 1.00 91.50 89 ASP A C 1
ATOM 710 O O . ASP A 1 89 ? -20.752 1.242 30.277 1.00 91.50 89 ASP A O 1
ATOM 714 N N . PHE A 1 90 ? -22.763 1.292 29.285 1.00 91.31 90 PHE A N 1
ATOM 715 C CA . PHE A 1 90 ? -22.314 0.606 28.079 1.00 91.31 90 PHE A CA 1
ATOM 716 C C . PHE A 1 90 ? -21.389 1.484 27.227 1.00 91.31 90 PHE A C 1
ATOM 718 O O . PHE A 1 90 ? -20.414 0.989 26.663 1.00 91.31 90 PHE A O 1
ATOM 725 N N . GLU A 1 91 ? -21.646 2.790 27.156 1.00 89.50 91 GLU A N 1
ATOM 726 C CA . GLU A 1 91 ? -20.759 3.718 26.451 1.00 89.50 91 GLU A CA 1
ATOM 727 C C . GLU A 1 91 ? -19.408 3.868 27.173 1.00 89.50 91 GLU A C 1
ATOM 729 O O . GLU A 1 91 ? -18.358 3.896 26.527 1.00 89.50 91 GLU A O 1
ATOM 734 N N . ASN A 1 92 ? -19.400 3.860 28.510 1.00 90.12 92 ASN A N 1
ATOM 735 C CA . ASN A 1 92 ? -18.159 3.783 29.288 1.00 90.12 92 ASN A CA 1
ATOM 736 C C . ASN A 1 92 ? -17.436 2.449 29.057 1.00 90.12 92 ASN A C 1
ATOM 738 O O . ASN A 1 92 ? -16.236 2.437 28.797 1.00 90.12 92 ASN A O 1
ATOM 742 N N . PHE A 1 93 ? -18.163 1.328 29.057 1.00 88.69 93 PHE A N 1
ATOM 743 C CA . PHE A 1 93 ? -17.607 0.005 28.766 1.00 88.69 93 PHE A CA 1
ATOM 744 C C . PHE A 1 93 ? -16.943 -0.055 27.383 1.00 88.69 93 PHE A C 1
ATOM 746 O O . PHE A 1 93 ? -15.830 -0.568 27.252 1.00 88.69 93 PHE A O 1
ATOM 753 N N . LYS A 1 94 ? -17.566 0.532 26.354 1.00 88.25 94 LYS A N 1
ATOM 754 C CA . LYS A 1 94 ? -16.961 0.648 25.020 1.00 88.25 94 LYS A CA 1
ATOM 755 C C . LYS A 1 94 ? -15.624 1.387 25.060 1.00 88.25 94 LYS A C 1
ATOM 757 O O . LYS A 1 94 ? -14.639 0.900 24.510 1.00 88.25 94 LYS A O 1
ATOM 762 N N . ASN A 1 95 ? -15.582 2.536 25.724 1.00 87.31 95 ASN A N 1
ATOM 763 C CA . ASN A 1 95 ? -14.400 3.393 25.739 1.00 87.31 95 ASN A CA 1
ATOM 764 C C . ASN A 1 95 ? -13.268 2.866 26.629 1.00 87.31 95 ASN A C 1
ATOM 766 O O . ASN A 1 95 ? -12.100 3.026 26.281 1.00 87.31 95 ASN A O 1
ATOM 770 N N . GLU A 1 96 ? -13.592 2.224 27.750 1.00 88.19 96 GLU A N 1
ATOM 771 C CA . GLU A 1 96 ? -12.596 1.737 28.710 1.00 88.19 96 GLU A CA 1
ATOM 772 C C . GLU A 1 96 ? -12.153 0.299 28.425 1.00 88.19 96 GLU A C 1
ATOM 774 O O . GLU A 1 96 ? -10.981 -0.030 28.602 1.00 88.19 96 GLU A O 1
ATOM 779 N N . THR A 1 97 ? -13.076 -0.557 27.976 1.00 85.44 97 THR A N 1
ATOM 780 C CA . THR A 1 97 ? -12.825 -1.998 27.819 1.00 85.44 97 THR A CA 1
ATOM 781 C C . THR A 1 97 ? -12.666 -2.405 26.361 1.00 85.44 97 THR A C 1
ATOM 783 O O . THR A 1 97 ? -11.736 -3.142 26.049 1.00 85.44 97 THR A O 1
ATOM 786 N N . LEU A 1 98 ? -13.528 -1.933 25.450 1.00 86.81 98 LEU A N 1
ATOM 787 C CA . LEU A 1 98 ? -13.495 -2.370 24.043 1.00 86.81 98 LEU A CA 1
ATOM 788 C C . LEU A 1 98 ? -12.509 -1.580 23.176 1.00 86.81 98 LEU A C 1
ATOM 790 O O . LEU A 1 98 ? -12.037 -2.103 22.169 1.00 86.81 98 LEU A O 1
ATOM 794 N N . ARG A 1 99 ? -12.159 -0.350 23.564 1.00 90.69 99 ARG A N 1
ATOM 795 C CA . ARG A 1 99 ? -11.281 0.536 22.784 1.00 90.69 99 ARG A CA 1
ATOM 796 C C . ARG A 1 99 ? -9.929 -0.084 22.409 1.00 90.69 99 ARG A C 1
ATOM 798 O O . ARG A 1 99 ? -9.573 0.027 21.239 1.00 90.69 99 ARG A O 1
ATOM 805 N N . PRO A 1 100 ? -9.180 -0.759 23.305 1.00 88.44 100 PRO A N 1
ATOM 806 C CA . PRO A 1 100 ? -7.921 -1.395 22.914 1.00 88.44 100 PRO A CA 1
ATOM 807 C C . PRO A 1 100 ? -8.107 -2.462 21.827 1.00 88.44 100 PRO A C 1
ATOM 809 O O . PRO A 1 100 ? -7.322 -2.522 20.886 1.00 88.44 100 PRO A O 1
ATOM 812 N N . TYR A 1 101 ? -9.181 -3.252 21.914 1.00 86.38 101 TYR A N 1
ATOM 813 C CA . TYR A 1 101 ? -9.507 -4.275 20.918 1.00 86.38 101 TYR A CA 1
ATOM 814 C C . TYR A 1 101 ? -9.941 -3.655 19.586 1.00 86.38 101 TYR A C 1
ATOM 816 O O . TYR A 1 101 ? -9.518 -4.113 18.528 1.00 86.38 101 TYR A O 1
ATOM 824 N N . ALA A 1 102 ? -10.732 -2.578 19.630 1.00 86.06 102 ALA A N 1
ATOM 825 C CA . ALA A 1 102 ? -11.111 -1.817 18.443 1.00 86.06 102 ALA A CA 1
ATOM 826 C C . ALA A 1 102 ? -9.887 -1.187 17.757 1.00 86.06 102 ALA A C 1
ATOM 828 O O . ALA A 1 102 ? -9.805 -1.211 16.534 1.00 86.06 102 ALA A O 1
ATOM 829 N N . ALA A 1 103 ? -8.904 -0.703 18.522 1.00 87.19 103 ALA A N 1
ATOM 830 C CA . ALA A 1 103 ? -7.656 -0.171 17.978 1.00 87.19 103 ALA A CA 1
ATOM 831 C C . ALA A 1 103 ? -6.777 -1.249 17.325 1.00 87.19 103 ALA A C 1
ATOM 833 O O . ALA A 1 103 ? -6.120 -0.992 16.313 1.00 87.19 103 ALA A O 1
ATOM 834 N N . ASP A 1 104 ? -6.757 -2.461 17.877 1.00 87.12 104 ASP A N 1
ATOM 835 C CA . ASP A 1 104 ? -6.039 -3.582 17.270 1.00 87.12 104 ASP A CA 1
ATOM 836 C C . ASP A 1 104 ? -6.727 -4.079 15.987 1.00 87.12 104 ASP A C 1
ATOM 838 O O . ASP A 1 104 ? -6.042 -4.315 14.985 1.00 87.12 104 ASP A O 1
ATOM 842 N N . GLU A 1 105 ? -8.062 -4.154 15.963 1.00 86.81 105 GLU A N 1
ATOM 843 C CA . GLU A 1 105 ? -8.813 -4.487 14.745 1.00 86.81 105 GLU A CA 1
ATOM 844 C C . GLU A 1 105 ? -8.703 -3.371 13.691 1.00 86.81 105 GLU A C 1
ATOM 846 O O . GLU A 1 105 ? -8.494 -3.668 12.519 1.00 86.81 105 GLU A O 1
ATOM 851 N N . ALA A 1 106 ? -8.703 -2.093 14.089 1.00 82.81 106 ALA A N 1
ATOM 852 C CA . ALA A 1 106 ? -8.455 -0.959 13.194 1.00 82.81 106 ALA A CA 1
ATOM 853 C C . ALA A 1 106 ? -7.103 -1.082 12.476 1.00 82.81 106 ALA A C 1
ATOM 855 O O . ALA A 1 106 ? -7.024 -0.977 11.251 1.00 82.81 106 ALA A O 1
ATOM 856 N N . LYS A 1 107 ? -6.022 -1.384 13.211 1.00 84.12 107 LYS A N 1
ATOM 857 C CA . LYS A 1 107 ? -4.697 -1.625 12.608 1.00 84.12 107 LYS A CA 1
ATOM 858 C C . LYS A 1 107 ? -4.727 -2.780 11.613 1.00 84.12 107 LYS A C 1
ATOM 860 O O . LYS A 1 107 ? -4.050 -2.713 10.585 1.00 84.12 107 LYS A O 1
ATOM 865 N N . LYS A 1 108 ? -5.475 -3.843 11.916 1.00 85.06 108 LYS A N 1
ATOM 866 C CA . LYS A 1 108 ? -5.638 -4.992 11.024 1.00 85.06 108 LYS A CA 1
ATOM 867 C C . LYS A 1 108 ? -6.412 -4.607 9.761 1.00 85.06 108 LYS A C 1
ATOM 869 O O . LYS A 1 108 ? -5.887 -4.852 8.678 1.00 85.06 108 LYS A O 1
ATOM 874 N N . ASN A 1 109 ? -7.555 -3.935 9.884 1.00 80.62 109 ASN A N 1
ATOM 875 C CA . ASN A 1 109 ? -8.367 -3.457 8.760 1.00 80.62 109 ASN A CA 1
ATOM 876 C C . ASN A 1 109 ? -7.574 -2.519 7.845 1.00 80.62 109 ASN A C 1
ATOM 878 O O . ASN A 1 109 ? -7.515 -2.740 6.638 1.00 80.62 109 ASN A O 1
ATOM 882 N N . ILE A 1 110 ? -6.884 -1.525 8.416 1.00 74.50 110 ILE A N 1
ATOM 883 C CA . ILE A 1 110 ? -6.019 -0.595 7.672 1.00 74.50 110 ILE A CA 1
ATOM 884 C C . ILE A 1 110 ? -4.939 -1.374 6.915 1.00 74.50 110 ILE A C 1
ATOM 886 O O . ILE A 1 110 ? -4.696 -1.136 5.731 1.00 74.50 110 ILE A O 1
ATOM 890 N N . LYS A 1 111 ? -4.298 -2.342 7.576 1.00 75.38 111 LYS A N 1
ATOM 891 C CA . LYS A 1 111 ? -3.272 -3.181 6.954 1.00 75.38 111 LYS A CA 1
ATOM 892 C C . LYS A 1 111 ? -3.842 -4.054 5.832 1.00 75.38 111 LYS A C 1
ATOM 894 O O . LYS A 1 111 ? -3.168 -4.222 4.820 1.00 75.38 111 LYS A O 1
ATOM 899 N N . GLU A 1 112 ? -5.037 -4.611 5.987 1.00 75.94 112 GLU A N 1
ATOM 900 C CA . GLU A 1 112 ? -5.699 -5.431 4.965 1.00 75.94 112 GLU A CA 1
ATOM 901 C C . GLU A 1 112 ? -6.144 -4.593 3.761 1.00 75.94 112 GLU A C 1
ATOM 903 O O . GLU A 1 112 ? -5.767 -4.925 2.639 1.00 75.94 112 GLU A O 1
ATOM 908 N N . ALA A 1 113 ? -6.805 -3.454 3.975 1.00 67.88 113 ALA A N 1
ATOM 909 C CA . ALA A 1 113 ? -7.210 -2.538 2.907 1.00 67.88 113 ALA A CA 1
ATOM 910 C C . ALA A 1 113 ? -6.004 -2.018 2.105 1.00 67.88 113 ALA A C 1
ATOM 912 O O . ALA A 1 113 ? -6.010 -1.980 0.875 1.00 67.88 113 ALA A O 1
ATOM 913 N N . ILE A 1 114 ? -4.910 -1.672 2.790 1.00 64.81 114 ILE A N 1
ATOM 914 C CA . ILE A 1 114 ? -3.677 -1.244 2.119 1.00 64.81 114 ILE A CA 1
ATOM 915 C C . ILE A 1 114 ? -3.009 -2.410 1.409 1.00 64.81 114 ILE A C 1
ATOM 917 O O . ILE A 1 114 ? -2.416 -2.202 0.354 1.00 64.81 114 ILE A O 1
ATOM 921 N N . LYS A 1 115 ? -3.097 -3.628 1.953 1.00 65.38 115 LYS A N 1
ATOM 922 C CA . LYS A 1 115 ? -2.592 -4.828 1.290 1.00 65.38 115 LYS A CA 1
ATOM 923 C C . LYS A 1 115 ? -3.349 -5.091 -0.010 1.00 65.38 115 LYS A C 1
ATOM 925 O O . LYS A 1 115 ? -2.700 -5.433 -0.989 1.00 65.38 115 LYS A O 1
ATOM 930 N N . GLU A 1 116 ? -4.662 -4.883 -0.051 1.00 63.59 116 GLU A N 1
ATOM 931 C CA . GLU A 1 116 ? -5.452 -5.000 -1.282 1.00 63.59 116 GLU A CA 1
ATOM 932 C C . GLU A 1 116 ? -5.001 -3.982 -2.337 1.00 63.59 116 GLU A C 1
ATOM 934 O O . GLU A 1 116 ? -4.607 -4.382 -3.430 1.00 63.59 116 GLU A O 1
ATOM 939 N N . VAL A 1 117 ? -4.902 -2.694 -1.984 1.00 58.44 117 VAL A N 1
ATOM 940 C CA . VAL A 1 117 ? -4.388 -1.641 -2.892 1.00 58.44 117 VAL A CA 1
ATOM 941 C C . VAL A 1 117 ? -2.950 -1.929 -3.337 1.00 58.44 117 VAL A C 1
ATOM 943 O O . VAL A 1 117 ? -2.558 -1.694 -4.478 1.00 58.44 117 VAL A O 1
ATOM 946 N N . ALA A 1 118 ? -2.135 -2.465 -2.434 1.00 58.78 118 ALA A N 1
ATOM 947 C CA . ALA A 1 118 ? -0.787 -2.909 -2.729 1.00 58.78 118 ALA A CA 1
ATOM 948 C C . ALA A 1 118 ? -0.766 -4.077 -3.728 1.00 58.78 118 ALA A C 1
ATOM 950 O O . ALA A 1 118 ? 0.028 -4.092 -4.672 1.00 58.78 118 ALA A O 1
ATOM 951 N N . ASP A 1 119 ? -1.578 -5.101 -3.501 1.00 60.22 119 ASP A N 1
ATOM 952 C CA . ASP A 1 119 ? -1.677 -6.296 -4.339 1.00 60.22 119 ASP A CA 1
ATOM 953 C C . ASP A 1 119 ? -2.292 -5.996 -5.715 1.00 60.22 119 ASP A C 1
ATOM 955 O O . ASP A 1 119 ? -2.015 -6.721 -6.673 1.00 60.22 119 ASP A O 1
ATOM 959 N N . GLU A 1 120 ? -2.993 -4.870 -5.855 1.00 60.12 120 GLU A N 1
ATOM 960 C CA . GLU A 1 120 ? -3.438 -4.316 -7.135 1.00 60.12 120 GLU A CA 1
ATOM 961 C C . GLU A 1 120 ? -2.320 -3.694 -7.986 1.00 60.12 120 GLU A C 1
ATOM 963 O O . GLU A 1 120 ? -2.511 -3.574 -9.200 1.00 60.12 120 GLU A O 1
ATOM 968 N N . TYR A 1 121 ? -1.144 -3.372 -7.422 1.00 65.00 121 TYR A N 1
ATOM 969 C CA . TYR A 1 121 ? -0.018 -2.845 -8.202 1.00 65.00 121 TYR A CA 1
ATOM 970 C C . TYR A 1 121 ? 0.520 -3.895 -9.175 1.00 65.00 121 TYR A C 1
ATOM 972 O O . TYR A 1 121 ? 1.373 -4.730 -8.852 1.00 65.00 121 TYR A O 1
ATOM 980 N N . LYS A 1 122 ? 0.024 -3.821 -10.408 1.00 65.81 122 LYS A N 1
ATOM 981 C CA . LYS A 1 122 ? 0.497 -4.604 -11.544 1.00 65.81 122 LYS A CA 1
ATOM 982 C C . LYS A 1 122 ? 1.567 -3.815 -12.275 1.00 65.81 122 LYS A C 1
ATOM 984 O O . LYS A 1 122 ? 1.527 -2.591 -12.349 1.00 65.81 122 LYS A O 1
ATOM 989 N N . PHE A 1 123 ? 2.527 -4.524 -12.843 1.00 70.81 123 PHE A N 1
ATOM 990 C CA . PHE A 1 123 ? 3.472 -3.920 -13.765 1.00 70.81 123 PHE A CA 1
ATOM 991 C C . PHE A 1 123 ? 3.628 -4.800 -14.994 1.00 70.81 123 PHE A C 1
ATOM 993 O O . PHE A 1 123 ? 3.552 -6.032 -14.918 1.00 70.81 123 PHE A O 1
ATOM 1000 N N . THR A 1 124 ? 3.869 -4.150 -16.123 1.00 76.50 124 THR A N 1
ATOM 1001 C CA . THR A 1 124 ? 4.040 -4.800 -17.416 1.00 76.50 124 THR A CA 1
ATOM 1002 C C . THR A 1 124 ? 5.310 -4.272 -18.055 1.00 76.50 124 THR A C 1
ATOM 1004 O O . THR A 1 124 ? 5.486 -3.069 -18.212 1.00 76.50 124 THR A O 1
ATOM 1007 N N . ILE A 1 125 ? 6.207 -5.170 -18.456 1.00 81.44 125 ILE A N 1
ATOM 1008 C CA . ILE A 1 125 ? 7.336 -4.785 -19.305 1.00 81.44 125 ILE A CA 1
ATOM 1009 C C . ILE A 1 125 ? 6.781 -4.561 -20.711 1.00 81.44 125 ILE A C 1
ATOM 1011 O O . ILE A 1 125 ? 6.373 -5.522 -21.366 1.00 81.44 125 ILE A O 1
ATOM 1015 N N . LEU A 1 126 ? 6.758 -3.306 -21.156 1.00 84.50 126 LEU A N 1
ATOM 1016 C CA . LEU A 1 126 ? 6.242 -2.927 -22.468 1.00 84.50 126 LEU A CA 1
ATOM 1017 C C . LEU A 1 126 ? 7.224 -3.308 -23.575 1.00 84.50 126 LEU A C 1
ATOM 1019 O O . LEU A 1 126 ? 6.839 -3.924 -24.567 1.00 84.50 126 LEU A O 1
ATOM 1023 N N . ASP A 1 127 ? 8.503 -2.977 -23.391 1.00 86.75 127 ASP A N 1
ATOM 1024 C CA . ASP A 1 127 ? 9.542 -3.232 -24.387 1.00 86.75 127 ASP A CA 1
ATOM 1025 C C . ASP A 1 127 ? 10.927 -3.312 -23.743 1.00 86.75 127 ASP A C 1
ATOM 1027 O O . ASP A 1 127 ? 11.176 -2.705 -22.700 1.00 86.75 127 ASP A O 1
ATOM 1031 N N . ILE A 1 128 ? 11.824 -4.073 -24.373 1.00 86.50 128 ILE A N 1
ATOM 1032 C CA . ILE A 1 128 ? 13.245 -4.139 -24.020 1.00 86.50 128 ILE A CA 1
ATOM 1033 C C . ILE A 1 128 ? 14.069 -4.144 -25.300 1.00 86.50 128 ILE A C 1
ATOM 1035 O O . ILE A 1 128 ? 13.975 -5.075 -26.109 1.00 86.50 128 ILE A O 1
ATOM 1039 N N . LYS A 1 129 ? 14.952 -3.153 -25.423 1.00 87.56 129 LYS A N 1
ATOM 1040 C CA . LYS A 1 129 ? 15.899 -3.039 -26.535 1.00 87.56 129 LYS A CA 1
ATOM 1041 C C . LYS A 1 129 ? 17.319 -2.863 -26.037 1.00 87.56 129 LYS A C 1
ATOM 1043 O O . LYS A 1 129 ? 17.552 -2.168 -25.050 1.00 87.56 129 LYS A O 1
ATOM 1048 N N . SER A 1 130 ? 18.276 -3.486 -26.717 1.00 87.88 130 SER A N 1
ATOM 1049 C CA . SER A 1 130 ? 19.681 -3.155 -26.493 1.00 87.88 130 SER A CA 1
ATOM 1050 C C . SER A 1 130 ? 19.967 -1.734 -26.986 1.00 87.88 130 SER A C 1
ATOM 1052 O O . SER A 1 130 ? 19.262 -1.212 -27.853 1.00 87.88 130 SER A O 1
ATOM 1054 N N . LYS A 1 131 ? 21.034 -1.115 -26.476 1.00 85.69 131 LYS A N 1
ATOM 1055 C CA . LYS A 1 131 ? 21.529 0.170 -26.991 1.00 85.69 131 LYS A CA 1
ATOM 1056 C C . LYS A 1 131 ? 21.680 0.156 -28.515 1.00 85.69 131 LYS A C 1
ATOM 1058 O O . LYS A 1 131 ? 21.299 1.118 -29.169 1.00 85.69 131 LYS A O 1
ATOM 1063 N N . ASP A 1 132 ? 22.207 -0.932 -29.071 1.00 87.75 132 ASP A N 1
ATOM 1064 C CA . ASP A 1 132 ? 22.487 -1.049 -30.506 1.00 87.75 132 ASP A CA 1
ATOM 1065 C C . ASP A 1 132 ? 21.202 -1.135 -31.354 1.00 87.75 132 ASP A C 1
ATOM 1067 O O . ASP A 1 132 ? 21.204 -0.798 -32.537 1.00 87.75 132 ASP A O 1
ATOM 1071 N N . GLU A 1 133 ? 20.084 -1.552 -30.751 1.00 87.50 133 GLU A N 1
ATOM 1072 C CA . GLU A 1 133 ? 18.757 -1.557 -31.378 1.00 87.50 133 GLU A CA 1
ATOM 1073 C C . GLU A 1 133 ? 18.065 -0.182 -31.323 1.00 87.50 133 GLU A C 1
ATOM 1075 O O . GLU A 1 133 ? 17.097 0.060 -32.055 1.00 87.50 133 GLU A O 1
ATOM 1080 N N . ILE A 1 134 ? 18.545 0.725 -30.468 1.00 88.75 134 ILE A N 1
ATOM 1081 C CA . ILE A 1 134 ? 17.991 2.064 -30.267 1.00 88.75 134 ILE A CA 1
ATOM 1082 C C . ILE A 1 134 ? 18.773 3.055 -31.130 1.00 88.75 134 ILE A C 1
ATOM 1084 O O . ILE A 1 134 ? 19.886 3.461 -30.811 1.00 88.75 134 ILE A O 1
ATOM 1088 N N . LYS A 1 135 ? 18.163 3.473 -32.243 1.00 89.88 135 LYS A N 1
ATOM 1089 C CA . LYS A 1 135 ? 18.757 4.475 -33.145 1.00 89.88 135 LYS A CA 1
ATOM 1090 C C . LYS A 1 135 ? 18.783 5.872 -32.533 1.00 89.88 135 LYS A C 1
ATOM 1092 O O . LYS A 1 135 ? 19.739 6.611 -32.730 1.00 89.88 135 LYS A O 1
ATOM 1097 N N . ASP A 1 136 ? 17.709 6.213 -31.835 1.00 92.62 136 ASP A N 1
ATOM 1098 C CA . ASP A 1 136 ? 17.515 7.483 -31.155 1.00 92.62 136 ASP A CA 1
ATOM 1099 C C . ASP A 1 136 ? 16.759 7.199 -29.855 1.00 92.62 136 AS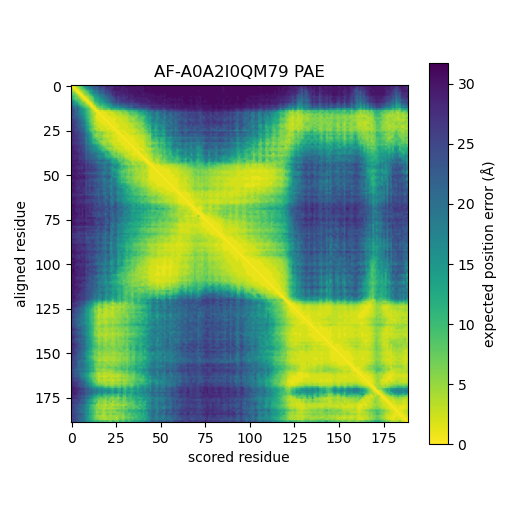P A C 1
ATOM 1101 O O . ASP A 1 136 ? 15.660 6.635 -29.876 1.00 92.62 136 ASP A O 1
ATOM 1105 N N . ILE A 1 137 ? 17.395 7.517 -28.729 1.00 90.12 137 ILE A N 1
ATOM 1106 C CA . ILE A 1 137 ? 16.858 7.241 -27.399 1.00 90.12 137 ILE A CA 1
ATOM 1107 C C . ILE A 1 137 ? 15.694 8.167 -27.052 1.00 90.12 137 ILE A C 1
ATOM 1109 O O . ILE A 1 137 ? 14.769 7.725 -26.378 1.00 90.12 137 ILE A O 1
ATOM 1113 N N . ASP A 1 138 ? 15.688 9.402 -27.557 1.00 90.81 138 ASP A N 1
ATOM 1114 C CA . ASP A 1 138 ? 14.609 10.344 -27.274 1.00 90.81 138 ASP A CA 1
ATOM 1115 C C . ASP A 1 138 ? 13.332 9.883 -27.965 1.00 90.81 138 ASP A C 1
ATOM 1117 O O . ASP A 1 138 ? 12.317 9.692 -27.302 1.00 90.81 138 ASP A O 1
ATOM 1121 N N . ILE A 1 139 ? 13.425 9.549 -29.257 1.00 92.56 139 ILE A N 1
ATOM 1122 C CA . ILE A 1 139 ? 12.294 9.015 -30.032 1.00 92.56 139 ILE A CA 1
ATOM 1123 C C . ILE A 1 139 ? 11.792 7.693 -29.440 1.00 92.56 139 ILE A C 1
ATOM 1125 O O . ILE A 1 139 ? 10.585 7.454 -29.377 1.00 92.56 139 ILE A O 1
ATOM 1129 N N . TYR A 1 140 ? 12.708 6.813 -29.018 1.00 91.94 140 TYR A N 1
ATOM 1130 C CA . TYR A 1 140 ? 12.335 5.543 -28.397 1.00 91.94 140 TYR A CA 1
ATOM 1131 C C . TYR A 1 140 ? 11.523 5.753 -27.116 1.00 91.94 140 TYR A C 1
ATOM 1133 O O . TYR A 1 140 ? 10.508 5.087 -26.934 1.00 91.94 140 TYR A O 1
ATOM 1141 N N . LEU A 1 141 ? 11.944 6.678 -26.252 1.00 90.12 141 LEU A N 1
ATOM 1142 C CA . LEU A 1 141 ? 11.295 6.945 -24.969 1.00 90.12 141 LEU A CA 1
ATOM 1143 C C . LEU A 1 141 ? 10.040 7.827 -25.098 1.00 90.12 141 LEU A C 1
ATOM 1145 O O . LEU A 1 141 ? 9.090 7.652 -24.332 1.00 90.12 141 LEU A 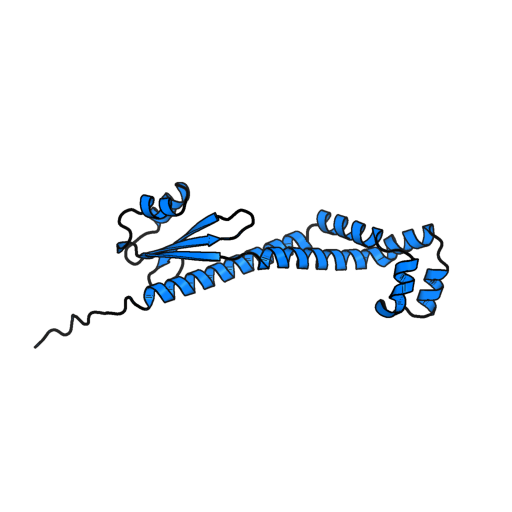O 1
ATOM 1149 N N . ASP A 1 142 ? 9.985 8.699 -26.107 1.00 90.31 142 ASP A N 1
ATOM 1150 C CA . ASP A 1 142 ? 8.800 9.492 -26.463 1.00 90.31 142 ASP A CA 1
ATOM 1151 C C . ASP A 1 142 ? 7.596 8.616 -26.805 1.00 90.31 142 ASP A C 1
ATOM 1153 O O . ASP A 1 142 ? 6.469 8.928 -26.414 1.00 90.31 142 ASP A O 1
ATOM 1157 N N . ALA A 1 143 ? 7.826 7.473 -27.463 1.00 89.69 143 ALA A N 1
ATOM 1158 C CA . ALA A 1 143 ? 6.773 6.506 -27.778 1.00 89.69 143 ALA A CA 1
ATOM 1159 C C . ALA A 1 143 ? 6.033 5.987 -26.530 1.00 89.69 143 ALA A C 1
ATOM 1161 O O . ALA A 1 143 ? 4.901 5.517 -26.636 1.00 89.69 143 ALA A O 1
ATOM 1162 N N . TYR A 1 144 ? 6.653 6.106 -25.354 1.00 88.31 144 TYR A N 1
ATOM 1163 C CA . TYR A 1 144 ? 6.108 5.678 -24.071 1.00 88.31 144 TYR A CA 1
ATOM 1164 C C . TYR A 1 144 ? 5.803 6.850 -23.131 1.00 88.31 144 TYR A C 1
ATOM 1166 O O . TYR A 1 144 ? 5.575 6.632 -21.943 1.00 88.31 144 TYR A O 1
ATOM 1174 N N . SER A 1 145 ? 5.761 8.088 -23.639 1.00 87.19 145 SER A N 1
ATOM 1175 C CA . SER A 1 145 ? 5.461 9.290 -22.840 1.00 87.19 145 SER A CA 1
ATOM 1176 C C . SER A 1 145 ? 6.395 9.476 -21.635 1.00 87.19 145 SER A C 1
ATOM 1178 O O . SER A 1 145 ? 5.976 9.932 -20.572 1.00 87.19 145 SER A O 1
ATOM 1180 N N . ILE A 1 146 ? 7.668 9.104 -21.788 1.00 86.38 146 ILE A N 1
ATOM 1181 C CA . ILE A 1 146 ? 8.694 9.307 -20.761 1.00 86.38 146 ILE A CA 1
ATOM 1182 C C . ILE A 1 146 ? 9.169 10.761 -20.799 1.00 86.38 146 ILE A C 1
ATOM 1184 O O . ILE A 1 146 ? 9.505 11.274 -21.863 1.00 86.38 146 ILE A O 1
ATOM 1188 N N . GLY A 1 147 ? 9.216 11.422 -19.641 1.00 83.88 147 GLY A N 1
ATOM 1189 C CA . GLY A 1 147 ? 9.642 12.821 -19.530 1.00 83.88 147 GLY A CA 1
ATOM 1190 C C . GLY A 1 147 ? 11.142 13.039 -19.766 1.00 83.88 147 GLY A C 1
ATOM 1191 O O . GLY A 1 147 ? 11.958 12.144 -19.541 1.00 83.88 147 GLY A O 1
ATOM 1192 N N . ASP A 1 148 ? 11.506 14.255 -20.180 1.00 87.31 148 ASP A N 1
ATOM 1193 C CA . ASP A 1 148 ? 12.868 14.613 -20.605 1.00 87.31 148 ASP A CA 1
ATOM 1194 C C . ASP A 1 148 ? 13.934 14.408 -19.516 1.00 87.31 148 ASP A C 1
ATOM 1196 O O . ASP A 1 148 ? 15.025 13.925 -19.816 1.00 87.31 148 ASP A O 1
ATOM 1200 N N . ASP A 1 149 ? 13.607 14.668 -18.245 1.00 83.25 149 ASP A N 1
ATOM 1201 C CA . ASP A 1 149 ? 14.525 14.433 -17.119 1.00 83.25 149 ASP A CA 1
ATOM 1202 C C . ASP A 1 149 ? 14.992 12.969 -17.052 1.00 83.25 149 ASP A C 1
ATOM 1204 O O . ASP A 1 149 ? 16.169 12.683 -16.822 1.00 83.25 149 ASP A O 1
ATOM 1208 N N . MET A 1 150 ? 14.076 12.030 -17.310 1.00 83.00 150 MET A N 1
ATOM 1209 C CA . MET A 1 150 ? 14.379 10.599 -17.324 1.00 83.00 150 MET A CA 1
ATOM 1210 C C . MET A 1 150 ? 15.166 10.207 -18.579 1.00 83.00 150 MET A C 1
ATOM 1212 O O . MET A 1 150 ? 16.073 9.381 -18.500 1.00 83.00 150 MET A O 1
ATOM 1216 N N . LYS A 1 151 ? 14.878 10.819 -19.736 1.00 91.38 151 LYS A N 1
ATOM 1217 C CA . LYS A 1 151 ? 15.654 10.582 -20.967 1.00 91.38 151 LYS A CA 1
ATOM 1218 C C . LYS A 1 151 ? 17.120 10.965 -20.781 1.00 91.38 151 LYS A C 1
ATOM 1220 O O . LYS A 1 151 ? 18.011 10.209 -21.172 1.00 91.38 151 LYS A O 1
ATOM 1225 N N . GLU A 1 152 ? 17.380 12.107 -20.149 1.00 90.88 152 GLU A N 1
ATOM 1226 C CA . GLU A 1 152 ? 18.737 12.570 -19.855 1.00 90.88 152 GLU A CA 1
ATOM 1227 C C . GLU A 1 152 ? 19.473 11.657 -18.866 1.00 90.88 152 GLU A C 1
ATOM 1229 O O . GLU A 1 152 ? 20.678 11.433 -19.011 1.00 90.88 152 GLU A O 1
ATOM 1234 N N . ASP A 1 153 ? 18.772 11.084 -17.885 1.00 87.94 153 ASP A N 1
ATOM 1235 C CA . ASP A 1 153 ? 19.349 10.076 -16.990 1.00 87.94 153 ASP A CA 1
ATOM 1236 C C . ASP A 1 153 ? 19.708 8.780 -17.741 1.00 87.94 153 ASP A C 1
ATOM 1238 O O . ASP A 1 153 ? 20.839 8.289 -17.652 1.00 87.94 153 ASP A O 1
ATOM 1242 N N . VAL A 1 154 ? 18.794 8.276 -18.576 1.00 88.88 154 VAL A N 1
ATOM 1243 C CA . VAL A 1 154 ? 19.016 7.078 -19.401 1.00 88.88 154 VAL A CA 1
ATOM 1244 C C . VAL A 1 154 ? 20.218 7.263 -20.327 1.00 88.88 154 VAL A C 1
ATOM 1246 O O . VAL A 1 154 ? 21.081 6.385 -20.395 1.00 88.88 154 VAL A O 1
ATOM 1249 N N . LYS A 1 155 ? 20.343 8.424 -20.985 1.00 91.44 155 LYS A N 1
ATOM 1250 C CA . LYS A 1 155 ? 21.494 8.760 -21.842 1.00 91.44 155 LYS A CA 1
ATOM 1251 C C . LYS A 1 155 ? 22.830 8.643 -21.112 1.00 91.44 155 LYS A C 1
ATOM 1253 O O . LYS A 1 155 ? 23.789 8.134 -21.690 1.00 91.44 155 LYS A O 1
ATOM 1258 N N . LYS A 1 156 ? 22.900 9.089 -19.854 1.00 90.88 156 LYS A N 1
ATOM 1259 C CA . LYS A 1 156 ? 24.129 9.032 -19.039 1.00 90.88 156 LYS A CA 1
ATOM 1260 C C . LYS A 1 156 ? 24.508 7.601 -18.666 1.00 90.88 156 LYS A C 1
ATOM 1262 O O . LYS A 1 156 ? 25.694 7.288 -18.585 1.00 90.88 156 LYS A O 1
ATOM 1267 N N . LYS A 1 157 ? 23.514 6.737 -18.452 1.00 88.12 157 LYS A N 1
ATOM 1268 C CA . LYS A 1 157 ? 23.704 5.342 -18.021 1.00 88.12 157 LYS A CA 1
ATOM 1269 C C . LYS A 1 157 ? 23.946 4.379 -19.188 1.00 88.12 157 LYS A C 1
ATOM 1271 O O . LYS A 1 157 ? 24.586 3.341 -19.011 1.00 88.12 157 LYS A O 1
ATOM 1276 N N . MET A 1 158 ? 23.475 4.722 -20.388 1.00 87.56 158 MET A N 1
ATOM 1277 C CA . MET A 1 158 ? 23.473 3.839 -21.556 1.00 87.56 158 MET A CA 1
ATOM 1278 C C . MET A 1 158 ? 24.857 3.694 -22.222 1.00 87.56 158 MET A C 1
ATOM 1280 O O . MET A 1 158 ? 25.364 4.582 -22.917 1.00 87.56 158 MET A O 1
ATOM 1284 N N . ASN A 1 159 ? 25.452 2.505 -22.117 1.00 87.19 159 ASN A N 1
ATOM 1285 C CA . ASN A 1 159 ? 26.756 2.163 -22.696 1.00 87.19 159 ASN A CA 1
ATOM 1286 C C . ASN A 1 159 ? 26.700 0.859 -23.518 1.00 87.19 159 ASN A C 1
ATOM 1288 O O . ASN A 1 159 ? 25.642 0.263 -23.698 1.00 87.19 159 ASN A O 1
ATOM 1292 N N . ASN A 1 160 ? 27.813 0.455 -24.131 1.00 83.44 160 ASN A N 1
ATOM 1293 C CA . ASN A 1 160 ? 27.806 -0.755 -24.955 1.00 83.44 160 ASN A CA 1
ATOM 1294 C C . ASN A 1 160 ? 27.518 -1.982 -24.085 1.00 83.44 160 ASN A C 1
ATOM 1296 O O . ASN A 1 160 ? 28.179 -2.201 -23.075 1.00 83.44 160 ASN A O 1
ATOM 1300 N N . GLY A 1 161 ? 26.547 -2.792 -24.506 1.00 79.94 161 GLY A N 1
ATOM 1301 C CA . GLY A 1 161 ? 26.075 -3.933 -23.722 1.00 79.94 161 GLY A CA 1
ATOM 1302 C C . GLY A 1 161 ? 24.982 -3.598 -22.704 1.00 79.94 161 GLY A C 1
ATOM 1303 O O . GLY A 1 161 ? 24.628 -4.478 -21.920 1.00 79.94 161 GLY A O 1
ATOM 1304 N N . THR A 1 162 ? 24.428 -2.377 -22.714 1.00 86.25 162 THR A N 1
ATOM 1305 C CA . THR A 1 162 ? 23.229 -2.051 -21.927 1.00 86.25 162 THR A CA 1
ATOM 1306 C C . THR A 1 162 ? 21.936 -2.321 -22.684 1.00 86.25 162 THR A C 1
ATOM 1308 O O . THR A 1 162 ? 21.864 -2.141 -23.903 1.00 86.25 162 THR A O 1
ATOM 1311 N N . TYR A 1 163 ? 20.895 -2.655 -21.932 1.00 88.19 163 TYR A N 1
ATOM 1312 C CA . TYR A 1 163 ? 19.514 -2.769 -22.382 1.00 88.19 163 TYR A CA 1
ATOM 1313 C C . TYR A 1 163 ? 18.664 -1.699 -21.712 1.00 88.19 163 TYR A C 1
ATOM 1315 O O . TYR A 1 163 ? 18.845 -1.425 -20.530 1.00 88.19 163 TYR A O 1
ATOM 1323 N N . VAL A 1 164 ? 17.735 -1.117 -22.462 1.00 87.25 164 VAL A N 1
ATOM 1324 C CA . VAL A 1 164 ? 16.755 -0.157 -21.962 1.00 87.25 164 VAL A CA 1
ATOM 1325 C C . VAL A 1 164 ? 15.396 -0.838 -21.957 1.00 87.25 164 VAL A C 1
ATOM 1327 O O . VAL A 1 164 ? 14.883 -1.231 -23.010 1.00 87.25 164 VAL A O 1
ATOM 1330 N N . ALA A 1 165 ? 14.826 -0.987 -20.768 1.00 87.19 165 ALA A N 1
ATOM 1331 C CA . ALA A 1 165 ? 13.507 -1.558 -20.566 1.00 87.19 165 ALA A CA 1
ATOM 1332 C C . ALA A 1 165 ? 12.512 -0.467 -20.198 1.00 87.19 165 ALA A C 1
ATOM 1334 O O . ALA A 1 165 ? 12.791 0.359 -19.331 1.00 87.19 165 ALA A O 1
ATOM 1335 N N . VAL A 1 166 ? 11.347 -0.503 -20.835 1.00 85.50 166 VAL A N 1
ATOM 1336 C CA . VAL A 1 166 ? 10.215 0.34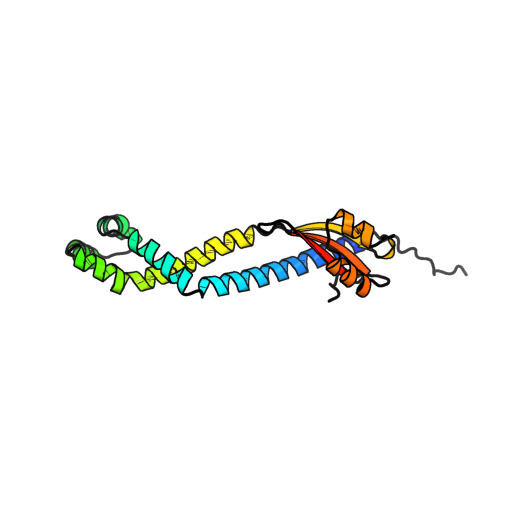7 -20.480 1.00 85.50 166 VAL A CA 1
ATOM 1337 C C . VAL A 1 166 ? 9.201 -0.493 -19.724 1.00 85.50 166 VAL A C 1
ATOM 1339 O O . VAL A 1 166 ? 8.790 -1.561 -20.188 1.00 85.50 166 VAL A O 1
ATOM 1342 N N . VAL A 1 167 ? 8.810 -0.011 -18.551 1.00 82.19 167 VAL A N 1
ATOM 1343 C CA . VAL A 1 167 ? 7.900 -0.694 -17.637 1.00 82.19 167 VAL A CA 1
ATOM 1344 C C . VAL A 1 167 ? 6.699 0.203 -17.388 1.00 82.19 167 VAL A C 1
ATOM 1346 O O . VAL A 1 167 ? 6.848 1.320 -16.904 1.00 82.19 167 VAL A O 1
ATOM 1349 N N . GLU A 1 168 ? 5.511 -0.294 -17.705 1.00 82.00 168 GLU A N 1
ATOM 1350 C CA . GLU A 1 168 ? 4.255 0.313 -17.278 1.00 82.00 168 GLU A CA 1
ATOM 1351 C C . GLU A 1 168 ? 3.966 -0.136 -15.850 1.00 82.00 168 GLU A C 1
ATOM 1353 O O . GLU A 1 168 ? 3.926 -1.337 -15.565 1.00 82.00 168 GLU A O 1
ATOM 1358 N N . MET A 1 169 ? 3.765 0.824 -14.955 1.00 74.50 169 MET A N 1
ATOM 1359 C CA . MET A 1 169 ? 3.292 0.577 -13.603 1.00 74.50 169 MET A CA 1
ATOM 1360 C C . MET A 1 169 ? 1.827 0.992 -13.498 1.00 74.50 169 MET A C 1
ATOM 1362 O O . MET A 1 169 ? 1.492 2.169 -13.649 1.00 74.50 169 MET A O 1
ATOM 1366 N N . ASP A 1 170 ? 0.962 0.028 -13.193 1.00 64.69 170 ASP A N 1
ATOM 1367 C CA . ASP A 1 170 ? -0.456 0.238 -12.902 1.00 64.69 170 ASP A CA 1
ATOM 1368 C C . ASP A 1 170 ? -0.615 0.641 -11.433 1.00 64.69 170 ASP A C 1
ATOM 1370 O O . ASP A 1 170 ? -1.045 -0.122 -10.571 1.00 64.69 170 ASP A O 1
ATOM 1374 N N . VAL A 1 171 ? -0.134 1.845 -11.137 1.00 59.78 171 VAL A N 1
ATOM 1375 C CA . VAL A 1 171 ? -0.437 2.584 -9.906 1.00 59.78 171 VAL A CA 1
ATOM 1376 C C . VAL A 1 171 ? -1.752 3.334 -10.144 1.00 59.78 171 VAL A C 1
ATOM 1378 O O . VAL A 1 171 ? -2.159 3.463 -11.297 1.00 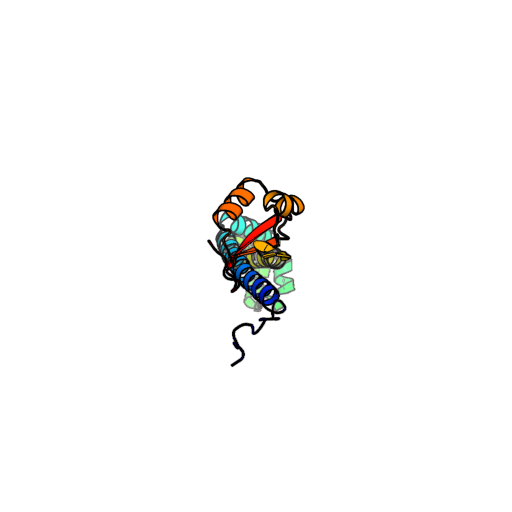59.78 171 VAL A O 1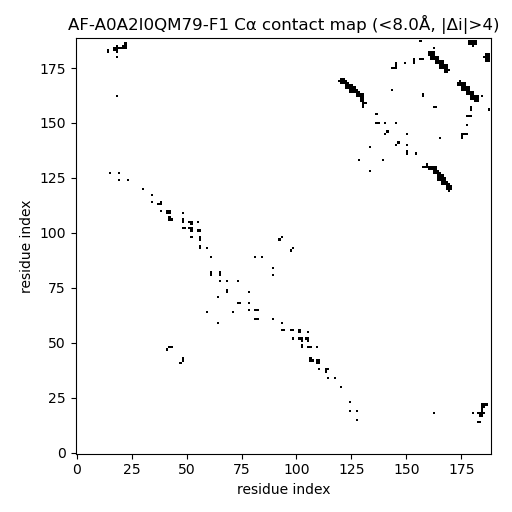
ATOM 1381 N N . ALA A 1 172 ? -2.397 3.893 -9.112 1.00 48.72 172 ALA A N 1
ATOM 1382 C CA . ALA A 1 172 ? -3.668 4.634 -9.228 1.00 48.72 172 ALA A CA 1
ATOM 1383 C C . ALA A 1 172 ? -3.727 5.693 -10.365 1.00 48.72 172 ALA A C 1
ATOM 1385 O O . ALA A 1 172 ? -4.808 6.150 -10.731 1.00 48.72 172 ALA A O 1
ATOM 1386 N N . THR A 1 173 ? -2.581 6.082 -10.936 1.00 51.66 173 THR A N 1
ATOM 1387 C CA . THR A 1 173 ? -2.438 7.030 -12.046 1.00 51.66 173 THR A CA 1
ATOM 1388 C C . THR A 1 173 ? -1.787 6.495 -13.330 1.00 51.66 173 THR A C 1
ATOM 1390 O O . THR A 1 173 ? -1.649 7.299 -14.242 1.00 51.66 173 THR A O 1
ATOM 1393 N N . LYS A 1 174 ? -1.428 5.202 -13.449 1.00 59.06 174 LYS A N 1
ATOM 1394 C CA . LYS A 1 174 ? -0.695 4.585 -14.587 1.00 59.06 174 LYS A CA 1
ATOM 1395 C C . LYS A 1 174 ? 0.464 5.425 -15.143 1.00 59.06 174 LYS A C 1
ATOM 1397 O O . LYS A 1 174 ? 0.259 6.374 -15.894 1.00 59.06 174 LYS A O 1
ATOM 1402 N N . PHE A 1 175 ? 1.707 5.037 -14.867 1.00 63.72 175 PHE A N 1
ATOM 1403 C CA . PHE A 1 175 ? 2.872 5.725 -15.439 1.00 63.72 175 PHE A CA 1
ATOM 1404 C C . PHE A 1 175 ? 3.926 4.754 -15.967 1.00 63.72 175 PHE A C 1
ATOM 1406 O O . PHE A 1 175 ? 4.056 3.630 -15.485 1.00 63.72 175 PHE A O 1
ATOM 1413 N N . ASN A 1 176 ? 4.692 5.213 -16.958 1.00 75.31 176 ASN A N 1
ATOM 1414 C CA . ASN A 1 176 ? 5.794 4.459 -17.544 1.00 75.31 176 ASN A CA 1
ATOM 1415 C C . ASN A 1 176 ? 7.122 4.869 -16.897 1.00 75.31 176 ASN A C 1
ATOM 1417 O O . ASN A 1 176 ? 7.394 6.053 -16.697 1.00 75.31 176 ASN A O 1
ATOM 1421 N N . VAL A 1 177 ? 7.956 3.881 -16.592 1.00 78.50 177 VAL A N 1
ATOM 1422 C CA . VAL A 1 177 ? 9.310 4.038 -16.050 1.00 78.50 177 VAL A CA 1
ATOM 1423 C C . VAL A 1 177 ? 10.305 3.395 -17.009 1.00 78.50 177 VAL A C 1
ATOM 1425 O O . VAL A 1 177 ? 9.964 2.466 -17.744 1.00 78.50 177 VAL A O 1
ATOM 1428 N N . VAL A 1 178 ? 11.543 3.885 -17.002 1.00 81.81 178 VAL A N 1
ATOM 1429 C CA . VAL A 1 178 ? 12.643 3.329 -17.791 1.00 81.81 178 VAL A CA 1
ATOM 1430 C C . VAL A 1 178 ? 13.737 2.831 -16.865 1.00 81.81 178 VAL A C 1
ATOM 1432 O O . VAL A 1 178 ? 14.137 3.549 -15.954 1.00 81.81 178 VAL A O 1
ATOM 1435 N N . GLU A 1 179 ? 14.259 1.638 -17.135 1.00 84.94 179 GLU A N 1
ATOM 1436 C CA . GLU A 1 179 ? 15.469 1.131 -16.481 1.00 84.94 179 GLU A CA 1
ATOM 1437 C C . GLU A 1 179 ? 16.522 0.764 -17.507 1.00 84.94 179 GLU A C 1
ATOM 1439 O O . GLU A 1 179 ? 16.232 0.210 -18.573 1.00 84.94 179 GLU A O 1
ATOM 1444 N N . VAL A 1 180 ? 17.772 1.026 -17.140 1.00 85.12 180 VAL A N 1
ATOM 1445 C CA . VAL A 1 180 ? 18.940 0.604 -17.905 1.00 85.12 180 VAL A CA 1
ATOM 1446 C C . VAL A 1 180 ? 19.579 -0.568 -17.179 1.00 85.12 180 VAL A C 1
ATOM 1448 O O . VAL A 1 180 ? 19.891 -0.476 -15.996 1.00 85.12 180 VAL A O 1
ATOM 1451 N N . CYS A 1 181 ? 19.780 -1.676 -17.882 1.00 84.56 181 CYS A N 1
ATOM 1452 C CA . CYS A 1 181 ? 20.370 -2.889 -17.329 1.00 84.56 181 CYS A CA 1
ATOM 1453 C C . CYS A 1 181 ? 21.631 -3.293 -18.085 1.00 84.56 181 CYS A C 1
ATOM 1455 O O . CYS A 1 181 ? 21.760 -3.012 -19.276 1.00 84.56 181 CYS A O 1
ATOM 1457 N N . ASP A 1 182 ? 22.546 -3.991 -17.418 1.00 81.25 182 ASP A N 1
ATOM 1458 C CA . ASP A 1 182 ? 23.668 -4.649 -18.090 1.00 81.25 182 ASP A CA 1
ATOM 1459 C C . ASP A 1 182 ? 23.199 -5.872 -18.910 1.00 81.25 182 ASP A C 1
ATOM 1461 O O . ASP A 1 182 ? 22.054 -6.321 -18.816 1.00 81.25 182 ASP A O 1
ATOM 1465 N N . GLY A 1 183 ? 24.096 -6.463 -19.705 1.00 70.31 183 GLY A N 1
ATOM 1466 C CA . GLY A 1 183 ? 23.804 -7.671 -20.491 1.00 70.31 183 GLY A CA 1
ATOM 1467 C C . GLY A 1 183 ? 23.478 -8.927 -19.670 1.00 70.31 183 GLY A C 1
ATOM 1468 O O . GLY A 1 183 ? 23.257 -9.989 -20.247 1.00 70.31 183 GLY A O 1
ATOM 1469 N N . LYS A 1 184 ? 23.462 -8.828 -18.335 1.00 76.50 184 LYS A N 1
ATOM 1470 C CA . LYS A 1 184 ? 23.034 -9.871 -17.396 1.00 76.50 184 LYS A CA 1
ATOM 1471 C C . LYS A 1 184 ? 21.714 -9.508 -16.706 1.00 76.50 184 LYS A C 1
ATOM 1473 O O . LYS A 1 184 ? 21.288 -10.242 -15.822 1.00 76.50 184 LYS A O 1
ATOM 1478 N N . GLY A 1 185 ? 21.0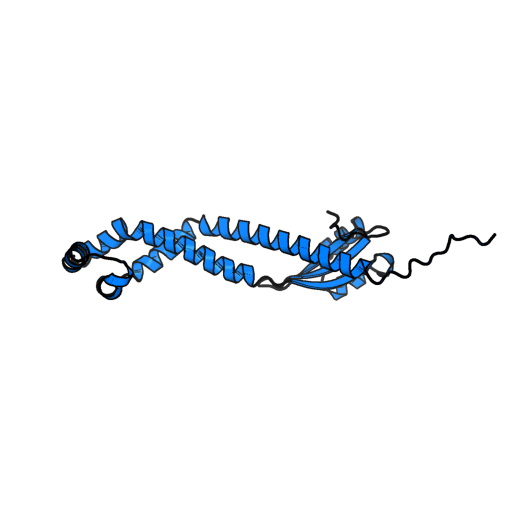64 -8.406 -17.082 1.00 68.81 185 GLY A N 1
ATOM 1479 C CA . GLY A 1 185 ? 19.789 -7.965 -16.519 1.00 68.81 185 GLY A CA 1
ATOM 1480 C C . GLY A 1 185 ? 19.894 -7.272 -15.160 1.00 68.81 185 GLY A C 1
ATOM 1481 O O . GLY A 1 185 ? 18.875 -7.114 -14.497 1.00 68.81 185 GLY A O 1
ATOM 1482 N N . LYS A 1 186 ? 21.091 -6.863 -14.719 1.00 79.19 186 LYS A N 1
ATOM 1483 C CA . LYS A 1 186 ? 21.234 -6.074 -13.486 1.00 79.19 186 LYS A CA 1
ATOM 1484 C C . LYS A 1 186 ? 20.965 -4.602 -13.768 1.00 79.19 186 LYS A C 1
ATOM 1486 O O . LYS A 1 186 ? 21.608 -4.040 -14.654 1.00 79.19 186 LYS A O 1
ATOM 1491 N N . ILE A 1 187 ? 20.080 -3.984 -12.982 1.00 82.56 187 ILE A N 1
ATOM 1492 C CA . ILE A 1 187 ? 19.790 -2.547 -13.069 1.00 82.56 187 ILE A CA 1
ATOM 1493 C C . ILE A 1 187 ? 21.052 -1.733 -12.749 1.00 82.56 187 ILE A C 1
ATOM 1495 O O . ILE A 1 187 ? 21.720 -1.956 -11.736 1.00 82.56 187 ILE A O 1
ATOM 1499 N N . ILE A 1 188 ? 21.361 -0.774 -13.618 1.00 81.56 188 ILE A N 1
ATOM 1500 C CA . ILE A 1 188 ? 22.453 0.188 -13.476 1.00 81.56 188 ILE A CA 1
ATOM 1501 C C . ILE A 1 188 ? 21.891 1.425 -12.762 1.00 81.56 188 ILE A C 1
ATOM 1503 O O . ILE A 1 188 ? 21.049 2.132 -13.315 1.00 81.56 188 ILE A O 1
ATOM 1507 N N . LYS A 1 189 ? 22.334 1.652 -11.519 1.00 78.75 189 LYS A N 1
ATOM 1508 C CA . LYS A 1 189 ? 21.873 2.755 -10.658 1.00 78.75 189 LYS A CA 1
ATOM 1509 C C . LYS A 1 189 ? 22.484 4.098 -11.038 1.00 78.75 189 LYS A C 1
ATOM 1511 O O . LYS A 1 189 ? 23.695 4.126 -11.342 1.00 78.75 189 LYS A O 1
#

Foldseek 3Di:
DDDPPPPPPPPPPPLVVLLVVLLVVVVVVVLVVVLVVVLVCQLPPPVQLVVQLVVQLVPDDLVVCLVCVVVVVHDPVRSVVSVPDDPVRVNVCSVPPVSVVSSVVSSVVSSVVSVVLSVPWDKDFPDKDAPVRPPDQVVVVVVQVDDPVLSVVCVVQHDHQKMKIWMWIPHVVIHIDIFIAGSSNHTDD